Protein AF-A0A951USX9-F1 (afdb_monomer)

Radius of gyration: 19.13 Å; Cα contacts (8 Å, |Δi|>4): 481; chains: 1; bounding box: 57×52×55 Å

InterPro domains:
  IPR005490 L,D-transpeptidase catalytic domain [PF03734] (91-203)
  IPR005490 L,D-transpeptidase catalytic domain [cd16913] (90-198)
  IPR038063 L,D-transpeptidase catalytic domain-like [G3DSA:2.40.440.10] (84-207)
  IPR038063 L,D-transpeptidase catalytic domain-like [SSF141523] (103-202)

Structure (mmCIF, N/CA/C/O backbone):
data_AF-A0A951USX9-F1
#
_entry.id   AF-A0A951USX9-F1
#
loop_
_atom_site.group_PDB
_atom_site.id
_atom_site.type_symbol
_atom_site.label_atom_id
_atom_site.label_alt_id
_atom_site.label_comp_id
_atom_site.label_asym_id
_atom_site.label_entity_id
_atom_site.label_seq_id
_atom_site.pdbx_PDB_ins_code
_atom_site.Cartn_x
_atom_site.Cartn_y
_atom_site.Cartn_z
_atom_site.occupancy
_atom_site.B_iso_or_equiv
_atom_site.auth_seq_id
_atom_site.auth_comp_id
_atom_site.auth_asym_id
_atom_site.auth_atom_id
_atom_site.pdbx_PDB_model_num
ATOM 1 N N . MET A 1 1 ? -36.993 36.311 -36.081 1.00 34.97 1 MET A N 1
ATOM 2 C CA . MET A 1 1 ? -35.602 36.307 -35.586 1.00 34.97 1 MET A CA 1
ATOM 3 C C . MET A 1 1 ? -35.551 35.409 -34.364 1.00 34.97 1 MET A C 1
ATOM 5 O O . MET A 1 1 ? -36.142 35.768 -33.360 1.00 34.97 1 MET A O 1
ATOM 9 N N . PHE A 1 2 ? -34.917 34.244 -34.465 1.00 29.17 2 PHE A N 1
ATOM 10 C CA . PHE A 1 2 ? -34.561 33.420 -33.309 1.00 29.17 2 PHE A CA 1
ATOM 11 C C . PHE A 1 2 ? -33.088 33.056 -33.462 1.00 29.17 2 PHE A C 1
ATOM 13 O O . PHE A 1 2 ? -32.698 32.391 -34.419 1.00 29.17 2 PHE A O 1
ATOM 20 N N . THR A 1 3 ? -32.270 33.582 -32.560 1.00 33.69 3 THR A N 1
ATOM 21 C CA . THR A 1 3 ? -30.853 33.270 -32.401 1.00 33.69 3 THR A CA 1
ATOM 22 C C . THR A 1 3 ? -30.730 31.895 -31.750 1.00 33.69 3 THR A C 1
ATOM 24 O O . THR A 1 3 ? -31.116 31.708 -30.599 1.00 33.69 3 THR A O 1
ATOM 27 N N . ALA A 1 4 ? -30.201 30.920 -32.489 1.00 32.56 4 ALA A N 1
ATOM 28 C CA . ALA A 1 4 ? -29.779 29.645 -31.926 1.00 32.56 4 ALA A CA 1
ATOM 29 C C . ALA A 1 4 ? -28.408 29.833 -31.262 1.00 32.56 4 ALA A C 1
ATOM 31 O O . ALA A 1 4 ? -27.400 30.043 -31.936 1.00 32.56 4 ALA A O 1
ATOM 32 N N . LEU A 1 5 ? -28.386 29.789 -29.930 1.00 33.84 5 LEU A N 1
ATOM 33 C CA . LEU A 1 5 ? -27.166 29.670 -29.139 1.00 33.84 5 LEU A CA 1
ATOM 34 C C . LEU A 1 5 ? -26.595 28.264 -29.350 1.00 33.84 5 LEU A C 1
ATOM 36 O O . LEU A 1 5 ? -27.125 27.284 -28.830 1.00 33.84 5 LEU A O 1
ATOM 40 N N . THR A 1 6 ? -25.513 28.161 -30.117 1.00 33.62 6 THR A N 1
ATOM 41 C CA . THR A 1 6 ? -24.687 26.953 -30.166 1.00 33.62 6 THR A CA 1
ATOM 42 C C . THR A 1 6 ? -24.018 26.765 -28.812 1.00 33.62 6 THR A C 1
ATOM 44 O O . THR A 1 6 ? -23.117 27.516 -28.438 1.00 33.62 6 THR A O 1
ATOM 47 N N . SER A 1 7 ? -24.479 25.765 -28.067 1.00 33.59 7 SER A N 1
ATOM 48 C CA . SER A 1 7 ? -23.847 25.302 -26.838 1.00 33.59 7 SER A CA 1
ATOM 49 C C . SER A 1 7 ? -22.490 24.702 -27.198 1.00 33.59 7 SER A C 1
ATOM 51 O O . SER A 1 7 ? -22.406 23.677 -27.874 1.00 33.59 7 SER A O 1
ATOM 53 N N . ILE A 1 8 ? -21.416 25.358 -26.771 1.00 34.06 8 ILE A N 1
ATOM 54 C CA . ILE A 1 8 ? -20.074 24.785 -26.800 1.00 34.06 8 ILE A CA 1
ATOM 55 C C . ILE A 1 8 ? -20.082 23.636 -25.789 1.00 34.06 8 ILE A C 1
ATOM 57 O O . ILE A 1 8 ? -20.117 23.866 -24.581 1.00 34.06 8 ILE A O 1
ATOM 61 N N . ASN A 1 9 ? -20.078 22.397 -26.282 1.00 28.20 9 ASN A N 1
ATOM 62 C CA . ASN A 1 9 ? -19.758 21.231 -25.468 1.00 28.20 9 ASN A CA 1
ATOM 63 C C . ASN A 1 9 ? -18.285 21.340 -25.070 1.00 28.20 9 ASN A C 1
ATOM 65 O O . ASN A 1 9 ? -17.391 20.917 -25.802 1.00 28.20 9 ASN A O 1
ATOM 69 N N . ILE A 1 10 ? -18.036 21.935 -23.906 1.00 32.22 10 ILE A N 1
ATOM 70 C CA . ILE A 1 10 ? -16.774 21.773 -23.199 1.00 32.22 10 ILE A CA 1
ATOM 71 C C . ILE A 1 10 ? -16.724 20.296 -22.810 1.00 32.22 10 ILE A C 1
ATOM 73 O O . ILE A 1 10 ? -17.353 19.874 -21.841 1.00 32.22 10 ILE A O 1
ATOM 77 N N . ILE A 1 11 ? -16.014 19.489 -23.600 1.00 35.00 11 ILE A N 1
ATOM 78 C CA . ILE A 1 11 ? -15.598 18.152 -23.180 1.00 35.00 11 ILE A CA 1
ATOM 79 C C . ILE A 1 11 ? -14.584 18.381 -22.059 1.00 35.00 11 ILE A C 1
ATOM 81 O O . ILE A 1 11 ? -13.382 18.491 -22.284 1.00 35.00 11 ILE A O 1
ATOM 85 N N . SER A 1 12 ? -15.104 18.527 -20.842 1.00 31.45 12 SER A N 1
ATOM 86 C CA . SER A 1 12 ? -14.337 18.415 -19.613 1.00 31.45 12 SER A CA 1
ATOM 87 C C . SER A 1 12 ? -13.810 16.984 -19.564 1.00 31.45 12 SER A C 1
ATOM 89 O O . SER A 1 12 ? -14.544 16.041 -19.263 1.00 31.45 12 SER A O 1
ATOM 91 N N . GLN A 1 13 ? -12.551 16.792 -19.963 1.00 29.64 13 GLN A N 1
ATOM 92 C CA . GLN A 1 13 ? -11.827 15.573 -19.631 1.00 29.64 13 GLN A CA 1
ATOM 93 C C . GLN A 1 13 ? -11.689 15.548 -18.111 1.00 29.64 13 GLN A C 1
ATOM 95 O O . GLN A 1 13 ? -10.885 16.280 -17.540 1.00 29.64 13 GLN A O 1
ATOM 100 N N . SER A 1 14 ? -12.516 14.723 -17.470 1.00 31.78 14 SER A N 1
ATOM 101 C CA . SER A 1 14 ? -12.458 14.445 -16.040 1.00 31.78 14 SER A CA 1
ATOM 102 C C . SER A 1 14 ? -11.022 14.094 -15.643 1.00 31.78 14 SER A C 1
ATOM 104 O O . SER A 1 14 ? -10.490 13.088 -16.127 1.00 31.78 14 SER A O 1
ATOM 106 N N . GLN A 1 15 ? -10.417 14.892 -14.760 1.00 38.47 15 GLN A N 1
ATOM 107 C CA . GLN A 1 15 ? -9.352 14.424 -13.871 1.00 38.47 15 GLN A CA 1
ATOM 108 C C . GLN A 1 15 ? -9.790 13.058 -13.323 1.00 38.47 15 GLN A C 1
ATOM 110 O O . GLN A 1 15 ? -10.873 12.947 -12.760 1.00 38.47 15 GLN A O 1
ATOM 115 N N . LYS A 1 16 ? -9.031 11.995 -13.606 1.00 34.97 16 LYS A N 1
ATOM 116 C CA . LYS A 1 16 ? -9.412 10.612 -13.267 1.00 34.97 16 LYS A CA 1
ATOM 117 C C . LYS A 1 16 ? -8.297 9.888 -12.518 1.00 34.97 16 LYS A C 1
ATOM 119 O O . LYS A 1 16 ? -7.810 8.850 -12.951 1.00 34.97 16 LYS A O 1
ATOM 124 N N . SER A 1 17 ? -7.910 10.493 -11.404 1.00 39.19 17 SER A N 1
ATOM 125 C CA . SER A 1 17 ? -7.399 9.796 -10.228 1.00 39.19 17 SER A CA 1
ATOM 126 C C . SER A 1 17 ? -7.656 10.706 -9.034 1.00 39.19 17 SER A C 1
ATOM 128 O O . SER A 1 17 ? -6.901 11.651 -8.812 1.00 39.19 17 SER A O 1
ATOM 130 N N . ASP A 1 18 ? -8.713 10.404 -8.283 1.00 47.91 18 ASP A N 1
ATOM 131 C CA . ASP A 1 18 ? -8.992 11.003 -6.972 1.00 47.91 18 ASP A CA 1
ATOM 132 C C . ASP A 1 18 ? -8.376 10.150 -5.845 1.00 47.91 18 ASP A C 1
ATOM 134 O O . ASP A 1 18 ? -8.820 10.214 -4.700 1.00 47.91 18 ASP A O 1
ATOM 138 N N . ALA A 1 19 ? -7.363 9.322 -6.151 1.00 53.31 19 ALA A N 1
ATOM 139 C CA . ALA A 1 19 ? -6.616 8.582 -5.139 1.00 53.31 19 ALA A CA 1
ATOM 140 C C . ALA A 1 19 ? -6.026 9.577 -4.131 1.00 53.31 19 ALA A C 1
ATOM 142 O O . ALA A 1 19 ? -5.076 10.306 -4.435 1.00 53.31 19 ALA A O 1
ATOM 143 N N . ALA A 1 20 ? -6.619 9.648 -2.943 1.00 60.75 20 ALA A N 1
ATOM 144 C CA . ALA A 1 20 ? -6.184 10.590 -1.936 1.00 60.75 20 ALA A CA 1
ATOM 145 C C . ALA A 1 20 ? -4.895 10.045 -1.328 1.00 60.75 20 ALA A C 1
ATOM 147 O O . ALA A 1 20 ? -4.903 9.042 -0.610 1.00 60.75 20 ALA A O 1
ATOM 148 N N . GLN A 1 21 ? -3.775 10.716 -1.591 1.00 74.50 21 GLN A N 1
ATOM 149 C CA . GLN A 1 21 ? -2.679 10.662 -0.640 1.00 74.50 21 GLN A CA 1
ATOM 150 C C . GLN A 1 21 ? -3.228 11.208 0.682 1.00 74.50 21 GLN A C 1
ATOM 152 O O . GLN A 1 21 ? -3.527 12.394 0.801 1.00 74.50 21 GLN A O 1
ATOM 157 N N . ILE A 1 22 ? -3.433 10.314 1.644 1.00 76.44 22 ILE A N 1
ATOM 158 C CA . ILE A 1 22 ? -4.016 10.632 2.949 1.00 76.44 22 ILE A CA 1
ATOM 159 C C . ILE A 1 22 ? -2.963 11.320 3.814 1.00 76.44 22 ILE A C 1
ATOM 161 O O . ILE A 1 22 ? -3.274 12.208 4.604 1.00 76.44 22 ILE A O 1
ATOM 165 N N . TYR A 1 23 ? -1.708 10.881 3.682 1.00 78.62 23 TYR A N 1
ATOM 166 C CA . TYR A 1 23 ? -0.608 11.381 4.488 1.00 78.62 23 TYR A CA 1
ATOM 167 C C . TYR A 1 23 ? 0.742 11.190 3.797 1.00 78.62 23 TYR A C 1
ATOM 169 O O . TYR A 1 23 ? 1.035 10.116 3.267 1.00 78.62 23 TYR A O 1
ATOM 177 N N . SER A 1 24 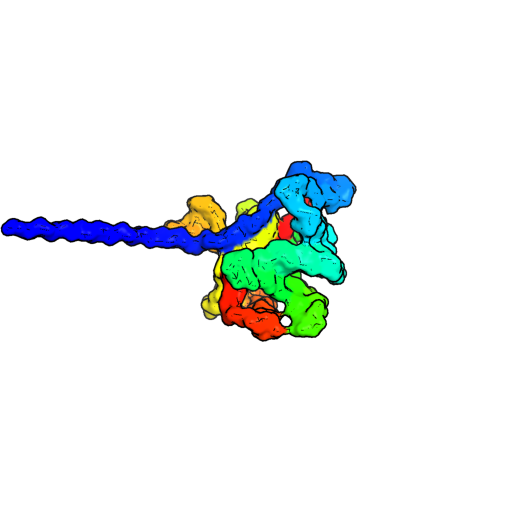? 1.586 12.214 3.878 1.00 83.25 24 SER A N 1
ATOM 178 C CA . SER A 1 24 ? 2.996 12.163 3.484 1.00 83.25 24 SER A CA 1
ATOM 179 C C . SER A 1 24 ? 3.850 12.164 4.741 1.00 83.25 24 SER A C 1
ATOM 181 O O . SER A 1 24 ? 3.658 13.023 5.600 1.00 83.25 24 SER A O 1
ATOM 183 N N . TYR A 1 25 ? 4.810 11.244 4.846 1.00 81.12 25 TYR A N 1
ATOM 184 C CA . TYR A 1 25 ? 5.761 11.289 5.957 1.00 81.12 25 TYR A CA 1
ATOM 185 C C . TYR A 1 25 ? 6.564 12.592 5.909 1.00 81.12 25 TYR A C 1
ATOM 187 O O . TYR A 1 25 ? 7.224 12.882 4.911 1.00 81.12 25 TYR A O 1
ATOM 195 N N . ASN A 1 26 ? 6.539 13.350 7.006 1.00 84.50 26 ASN A N 1
ATOM 196 C CA . ASN A 1 26 ? 7.458 14.457 7.212 1.00 84.50 26 ASN A CA 1
ATOM 197 C C . ASN A 1 26 ? 8.699 13.930 7.934 1.00 84.50 26 ASN A C 1
ATOM 199 O O . ASN A 1 26 ? 8.701 13.778 9.153 1.00 84.50 26 ASN A O 1
ATOM 203 N N . PHE A 1 27 ? 9.759 13.640 7.186 1.00 83.12 27 PHE A N 1
ATOM 204 C CA . PHE A 1 27 ? 10.973 13.061 7.758 1.00 83.12 27 PHE A CA 1
ATOM 205 C C . PHE A 1 27 ? 11.715 13.988 8.736 1.00 83.12 27 PHE A C 1
ATOM 207 O O . PHE A 1 27 ? 12.531 13.483 9.502 1.00 83.12 27 PHE A O 1
ATOM 214 N N . ASP A 1 28 ? 11.375 15.279 8.821 1.00 86.00 28 ASP A N 1
ATOM 215 C CA . ASP A 1 28 ? 11.874 16.159 9.892 1.00 86.00 28 ASP A CA 1
ATOM 216 C C . ASP A 1 28 ? 11.359 15.726 11.278 1.00 86.00 28 ASP A C 1
ATOM 218 O O . ASP A 1 28 ? 11.997 15.974 12.300 1.00 86.00 28 ASP A O 1
ATOM 222 N N . ASN A 1 29 ? 10.224 15.019 11.311 1.00 85.69 29 ASN A N 1
ATOM 223 C CA . ASN A 1 29 ? 9.622 14.442 12.513 1.00 85.69 29 ASN A CA 1
ATOM 224 C C . ASN A 1 29 ? 10.127 13.016 12.816 1.00 85.69 29 ASN A C 1
ATOM 226 O O . ASN A 1 29 ? 9.626 12.367 13.741 1.00 85.69 29 ASN A O 1
ATOM 230 N N . LEU A 1 30 ? 11.094 12.500 12.044 1.00 86.81 30 LEU A N 1
ATOM 231 C CA . LEU A 1 30 ? 11.727 11.204 12.281 1.00 86.81 30 LEU A CA 1
ATOM 232 C C . LEU A 1 30 ? 13.043 11.384 13.042 1.00 86.81 30 LEU A C 1
ATOM 234 O O . LEU A 1 30 ? 14.030 11.895 12.515 1.00 86.81 30 LEU A O 1
ATOM 238 N N . ASN A 1 31 ? 13.111 10.848 14.258 1.00 84.31 31 ASN A N 1
ATOM 239 C CA . ASN A 1 31 ? 14.393 10.636 14.913 1.00 84.31 31 ASN A CA 1
ATOM 240 C C . ASN A 1 31 ? 15.040 9.364 14.352 1.00 84.31 31 ASN A C 1
ATOM 242 O O . ASN A 1 31 ? 14.697 8.251 14.753 1.00 84.31 31 ASN A O 1
ATOM 246 N N . ALA A 1 32 ? 15.994 9.535 13.435 1.00 78.81 32 ALA A N 1
ATOM 247 C CA . ALA A 1 32 ? 16.686 8.422 12.785 1.00 78.81 32 ALA A CA 1
ATOM 248 C C . ALA A 1 32 ? 17.478 7.530 13.762 1.00 78.81 32 ALA A C 1
ATOM 250 O O . ALA A 1 32 ? 17.626 6.342 13.501 1.00 78.81 32 ALA A O 1
ATOM 251 N N . ASN A 1 33 ? 17.950 8.069 14.896 1.00 79.75 33 ASN A N 1
ATOM 252 C CA . ASN A 1 33 ? 18.748 7.310 15.867 1.00 79.75 33 ASN A CA 1
ATOM 253 C C . ASN A 1 33 ? 17.893 6.385 16.736 1.00 79.75 33 ASN A C 1
ATOM 255 O O . ASN A 1 33 ? 18.335 5.301 17.106 1.00 79.75 33 ASN A O 1
ATOM 259 N N . SER A 1 34 ? 16.687 6.824 17.102 1.00 79.75 34 SER A N 1
ATOM 260 C CA . SER A 1 34 ? 15.755 6.021 17.900 1.00 79.75 34 SER A CA 1
ATOM 261 C C . SER A 1 34 ? 14.692 5.313 17.061 1.00 79.75 34 SER A C 1
ATOM 263 O O . SER A 1 34 ? 13.912 4.547 17.619 1.00 79.75 34 SER A O 1
ATOM 265 N N . HIS A 1 35 ? 14.654 5.557 15.746 1.00 79.31 35 HIS A N 1
ATOM 266 C CA . HIS A 1 35 ? 13.602 5.099 14.831 1.00 79.31 35 HIS A CA 1
ATOM 267 C C . HIS A 1 35 ? 12.188 5.464 15.310 1.00 79.31 35 HIS A C 1
ATOM 269 O O . HIS A 1 35 ? 11.234 4.707 15.124 1.00 79.31 35 HIS A O 1
ATOM 275 N N . ILE A 1 36 ? 12.056 6.636 15.940 1.00 85.69 36 ILE A N 1
ATOM 276 C CA . ILE A 1 36 ? 10.780 7.153 16.439 1.00 85.69 36 ILE A CA 1
ATOM 277 C C . ILE A 1 36 ? 10.302 8.263 15.514 1.00 85.69 36 ILE A C 1
ATOM 279 O O . ILE A 1 36 ? 10.972 9.285 15.360 1.00 85.69 36 ILE A O 1
ATOM 283 N N . TYR A 1 37 ? 9.122 8.064 14.939 1.00 86.75 37 TYR A N 1
ATOM 284 C CA . TYR A 1 37 ? 8.367 9.087 14.231 1.00 86.75 37 TYR A CA 1
ATOM 285 C C . TYR A 1 37 ? 7.335 9.729 15.153 1.00 86.75 37 TYR A C 1
ATOM 287 O O . TYR A 1 37 ? 6.571 9.015 15.807 1.00 86.75 37 TYR A O 1
ATOM 295 N N . ASN A 1 38 ? 7.291 11.060 15.188 1.00 88.94 38 ASN A N 1
ATOM 296 C CA . ASN A 1 38 ? 6.266 11.788 15.929 1.00 88.94 38 ASN A CA 1
ATOM 297 C C . ASN A 1 38 ? 5.970 13.157 15.303 1.00 88.94 38 ASN A C 1
ATOM 299 O O . ASN A 1 38 ? 6.737 14.103 15.474 1.00 88.94 38 ASN A O 1
ATOM 303 N N . ASP A 1 39 ? 4.832 13.271 14.629 1.00 86.62 39 ASP A N 1
ATOM 304 C CA . ASP A 1 39 ? 4.302 14.509 14.071 1.00 86.62 39 ASP A CA 1
ATOM 305 C C . ASP A 1 39 ? 3.287 15.147 15.044 1.00 86.62 39 ASP A C 1
ATOM 307 O O . ASP A 1 39 ? 2.226 14.569 15.293 1.00 86.62 39 ASP A O 1
ATOM 311 N N . PRO A 1 40 ? 3.562 16.338 15.606 1.00 88.62 40 PRO A N 1
ATOM 312 C CA . PRO A 1 40 ? 2.667 16.981 16.570 1.00 88.62 40 PRO A CA 1
ATOM 313 C C . PRO A 1 40 ? 1.360 17.507 15.953 1.00 88.62 40 PRO A C 1
ATOM 315 O O . PRO A 1 40 ? 0.471 17.927 16.690 1.00 88.62 40 PRO A O 1
ATOM 318 N N . THR A 1 41 ? 1.233 17.526 14.623 1.00 86.69 41 THR A N 1
ATOM 319 C CA . THR A 1 41 ? 0.044 18.037 13.920 1.00 86.69 41 THR A CA 1
ATOM 320 C C . THR A 1 41 ? -1.069 16.999 13.767 1.00 86.69 41 THR A C 1
ATOM 322 O O . THR A 1 41 ? -2.187 17.345 13.383 1.00 86.69 41 THR A O 1
ATOM 325 N N . ILE A 1 42 ? -0.790 15.735 14.097 1.00 84.12 42 ILE A N 1
ATOM 326 C CA . ILE A 1 42 ? -1.735 14.619 14.010 1.00 84.12 42 ILE A CA 1
ATOM 327 C C . ILE A 1 42 ? -1.976 13.991 15.385 1.00 84.12 42 ILE A C 1
ATOM 329 O O . ILE A 1 42 ? -1.261 14.239 16.355 1.00 84.12 42 ILE A O 1
ATOM 333 N N . THR A 1 43 ? -3.011 13.159 15.478 1.00 87.38 43 THR A N 1
ATOM 334 C CA . THR A 1 43 ? -3.374 12.484 16.729 1.00 87.38 43 THR A CA 1
ATOM 335 C C . THR A 1 43 ? -2.317 11.466 17.167 1.00 87.38 43 THR A C 1
ATOM 337 O O . THR A 1 43 ? -1.501 10.980 16.376 1.00 87.38 43 THR A O 1
ATOM 340 N N . SER A 1 44 ? -2.361 11.090 18.446 1.00 88.06 44 SER A N 1
ATOM 341 C CA . SER A 1 44 ? -1.535 10.022 19.019 1.00 88.06 44 SER A CA 1
ATOM 342 C C . SER A 1 44 ? -1.705 8.686 18.298 1.00 88.06 44 SER A C 1
ATOM 344 O O . SER A 1 44 ? -0.725 7.991 18.046 1.00 88.06 44 SER A O 1
ATOM 346 N N . GLU A 1 45 ? -2.933 8.329 17.927 1.00 87.56 45 GLU A N 1
ATOM 347 C CA . GLU A 1 45 ? -3.264 7.096 17.214 1.00 87.56 45 GLU A CA 1
ATOM 348 C C . GLU A 1 45 ? -2.655 7.088 15.809 1.00 87.56 45 GLU A C 1
ATOM 350 O O . GLU A 1 45 ? -2.087 6.077 15.388 1.00 87.56 45 GLU A O 1
ATOM 355 N N . ASN A 1 46 ? -2.694 8.229 15.113 1.00 86.88 46 ASN A N 1
ATOM 356 C CA . ASN A 1 46 ? -2.074 8.363 13.798 1.00 86.88 46 ASN A CA 1
ATOM 357 C C . ASN A 1 46 ? -0.553 8.219 13.906 1.00 86.88 46 ASN A C 1
ATOM 359 O O . ASN A 1 46 ? 0.038 7.448 13.150 1.00 86.88 46 ASN A O 1
ATOM 363 N N . ASN A 1 47 ? 0.069 8.885 14.886 1.00 88.81 47 ASN A N 1
ATOM 364 C CA . ASN A 1 47 ? 1.496 8.728 15.172 1.00 88.81 47 ASN A CA 1
ATOM 365 C C . ASN A 1 47 ? 1.865 7.280 15.489 1.00 88.81 47 ASN A C 1
ATOM 367 O O . ASN A 1 47 ? 2.833 6.758 14.943 1.00 88.81 47 ASN A O 1
ATOM 371 N N . LYS A 1 48 ? 1.067 6.599 16.315 1.00 90.94 48 LYS A N 1
ATOM 372 C CA . LYS A 1 48 ? 1.271 5.189 16.650 1.00 90.94 48 LYS A CA 1
ATOM 373 C C . LYS A 1 48 ? 1.245 4.303 15.410 1.00 90.94 48 LYS A C 1
ATOM 375 O O . LYS A 1 48 ? 2.150 3.488 15.240 1.00 90.94 48 LYS A O 1
ATOM 380 N N . CYS A 1 49 ? 0.257 4.483 14.532 1.00 91.25 49 CYS A N 1
ATOM 381 C CA . CYS A 1 49 ? 0.209 3.741 13.279 1.00 91.25 49 CYS A CA 1
ATOM 382 C C . CYS A 1 49 ? 1.428 4.032 12.394 1.00 91.25 49 CYS A C 1
ATOM 384 O O . CYS A 1 49 ? 2.123 3.103 11.988 1.00 91.25 49 CYS A O 1
ATOM 386 N N . LEU A 1 50 ? 1.715 5.306 12.113 1.00 90.44 50 LEU A N 1
ATOM 387 C CA . LEU A 1 50 ? 2.796 5.709 11.209 1.00 90.44 50 LEU A CA 1
ATOM 388 C C . LEU A 1 50 ? 4.167 5.253 11.715 1.00 90.44 50 LEU A C 1
ATOM 390 O O . LEU A 1 50 ? 4.973 4.743 10.934 1.00 90.44 50 LEU A O 1
ATOM 394 N N . ASN A 1 51 ? 4.414 5.390 13.018 1.00 90.00 51 ASN A N 1
ATOM 395 C CA . ASN A 1 51 ? 5.625 4.907 13.664 1.00 90.00 51 ASN A CA 1
ATOM 396 C C . ASN A 1 51 ? 5.721 3.376 13.600 1.00 90.00 51 ASN A C 1
ATOM 398 O O . ASN A 1 51 ? 6.783 2.827 13.309 1.00 90.00 51 ASN A O 1
ATOM 402 N N . GLY A 1 52 ? 4.612 2.669 13.832 1.00 91.50 52 GLY A N 1
ATOM 403 C CA . GLY A 1 52 ? 4.585 1.215 13.734 1.00 91.50 52 GLY A CA 1
ATOM 404 C C . GLY A 1 52 ? 4.794 0.701 12.315 1.00 91.50 52 GLY A C 1
ATOM 405 O O . GLY A 1 52 ? 5.509 -0.280 12.143 1.00 91.50 52 GLY A O 1
ATOM 406 N N . LEU A 1 53 ? 4.242 1.371 11.300 1.00 91.31 53 LEU A N 1
ATOM 407 C CA . LEU A 1 53 ? 4.466 1.042 9.892 1.00 91.31 53 LEU A CA 1
ATOM 408 C C . LEU A 1 53 ? 5.952 1.139 9.528 1.00 91.31 53 LEU A C 1
ATOM 410 O O . LEU A 1 53 ? 6.488 0.167 8.995 1.00 91.31 53 LEU A O 1
ATOM 414 N N . LEU A 1 54 ? 6.630 2.237 9.895 1.00 88.69 54 LEU A N 1
ATOM 415 C CA . LEU A 1 54 ? 8.078 2.406 9.685 1.00 88.69 54 LEU A CA 1
ATOM 416 C C . LEU A 1 54 ? 8.905 1.318 10.388 1.00 88.69 54 LEU A C 1
ATOM 418 O O . LEU A 1 54 ? 9.859 0.796 9.821 1.00 88.69 54 LEU A O 1
ATOM 422 N N . ASN A 1 55 ? 8.513 0.933 11.605 1.00 89.06 55 ASN A N 1
ATOM 423 C CA . ASN A 1 55 ? 9.177 -0.119 12.387 1.00 89.06 55 ASN A CA 1
ATOM 424 C C . ASN A 1 55 ? 8.721 -1.551 12.028 1.00 89.06 55 ASN A C 1
ATOM 426 O O . ASN A 1 55 ? 9.158 -2.542 12.633 1.00 89.06 55 ASN A O 1
ATOM 430 N N . GLN A 1 56 ? 7.859 -1.673 11.018 1.00 91.06 56 GLN A N 1
ATOM 431 C CA . GLN A 1 56 ? 7.273 -2.917 10.530 1.00 91.06 56 GLN A CA 1
ATOM 432 C C . GLN A 1 56 ? 6.466 -3.703 11.583 1.00 91.06 56 GLN A C 1
ATOM 434 O O . GLN A 1 56 ? 6.409 -4.933 11.530 1.00 91.06 56 GLN A O 1
ATOM 439 N N . LEU A 1 57 ? 5.877 -3.029 12.577 1.00 93.38 57 LEU A N 1
ATOM 440 C CA . LEU A 1 57 ? 5.139 -3.683 13.663 1.00 93.38 57 LEU A CA 1
ATOM 441 C C . LEU A 1 57 ? 3.870 -4.396 13.151 1.00 93.38 57 LEU A C 1
ATOM 443 O O . LEU A 1 57 ? 3.756 -5.603 13.392 1.00 93.38 57 LEU A O 1
ATOM 447 N N . PRO A 1 58 ? 2.960 -3.750 12.381 1.00 92.19 58 PRO A N 1
ATOM 448 C CA . PRO A 1 58 ? 1.801 -4.444 11.809 1.00 92.19 58 PRO A CA 1
ATOM 449 C C . PRO A 1 58 ? 2.177 -5.645 10.929 1.00 92.19 58 PRO A C 1
ATOM 451 O O . PRO A 1 58 ? 1.508 -6.677 10.942 1.00 92.19 58 PRO A O 1
ATOM 454 N N . GLN A 1 59 ? 3.284 -5.538 10.194 1.00 91.75 59 GLN A N 1
ATOM 455 C CA . GLN A 1 59 ? 3.812 -6.570 9.303 1.00 91.75 59 GLN A CA 1
ATOM 456 C C . GLN A 1 59 ? 4.380 -7.772 10.076 1.00 91.75 59 GLN A C 1
ATOM 458 O O . GLN A 1 59 ? 4.531 -8.842 9.492 1.00 91.75 59 GLN A O 1
ATOM 463 N N . LYS A 1 60 ? 4.700 -7.606 11.368 1.00 90.94 60 LYS A N 1
ATOM 464 C CA . LYS A 1 60 ? 5.265 -8.632 12.263 1.00 90.94 60 LYS A CA 1
ATO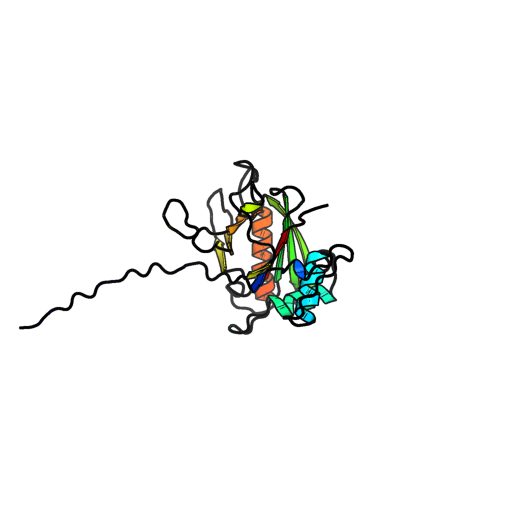M 465 C C . LYS A 1 60 ? 4.251 -9.227 13.244 1.00 90.94 60 LYS A C 1
ATOM 467 O O . LYS A 1 60 ? 4.652 -10.006 14.105 1.00 90.94 60 LYS A O 1
ATOM 472 N N . GLY A 1 61 ? 2.967 -8.882 13.149 1.00 89.00 61 GLY A N 1
ATOM 473 C CA . GLY A 1 61 ? 1.959 -9.429 14.065 1.00 89.00 61 GLY A CA 1
ATOM 474 C C . GLY A 1 61 ? 1.509 -8.496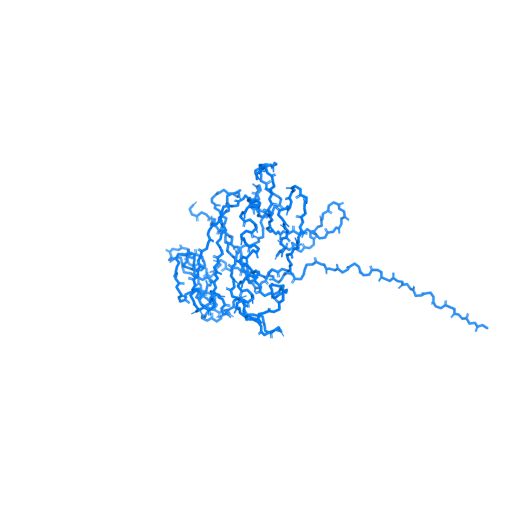 15.181 1.00 89.00 61 GLY A C 1
ATOM 475 O O . GLY A 1 61 ? 0.672 -8.916 15.978 1.00 89.00 61 GLY A O 1
ATOM 476 N N . ASP A 1 62 ? 2.025 -7.265 15.274 1.00 92.88 62 ASP A N 1
ATOM 477 C CA . ASP A 1 62 ? 1.657 -6.384 16.382 1.00 92.88 62 ASP A CA 1
ATOM 478 C C . ASP A 1 62 ? 0.187 -5.967 16.289 1.00 92.88 62 ASP A C 1
ATOM 480 O O . ASP A 1 62 ? -0.228 -5.198 15.413 1.00 92.88 62 ASP A O 1
ATOM 484 N N . ARG A 1 63 ? -0.615 -6.519 17.199 1.00 90.69 63 ARG A N 1
ATOM 485 C CA . ARG A 1 63 ? -2.067 -6.363 17.193 1.00 90.69 63 ARG A CA 1
ATOM 486 C C . ARG A 1 63 ? -2.473 -4.915 17.440 1.00 90.69 63 ARG A C 1
ATOM 488 O O . ARG A 1 63 ? -3.324 -4.393 16.729 1.00 90.69 63 ARG A O 1
ATOM 495 N N . GLU A 1 64 ? -1.868 -4.288 18.441 1.00 90.88 64 GLU A N 1
ATOM 496 C CA . GLU A 1 64 ? -2.261 -2.967 18.921 1.00 90.88 64 GLU A CA 1
ATOM 497 C C . GLU A 1 64 ? -2.019 -1.888 17.856 1.00 90.88 64 GLU A C 1
ATOM 499 O O . GLU A 1 64 ? -2.878 -1.043 17.602 1.00 90.88 64 GLU A O 1
ATOM 504 N N . THR A 1 65 ? -0.874 -1.950 17.175 1.00 91.44 65 THR A N 1
ATOM 505 C CA . THR A 1 65 ? -0.559 -1.036 16.075 1.00 91.44 65 THR A CA 1
ATOM 506 C C . THR A 1 65 ? -1.369 -1.362 14.824 1.00 91.44 65 THR A C 1
ATOM 508 O O . THR A 1 65 ? -1.802 -0.449 14.124 1.00 91.44 65 THR A O 1
ATOM 511 N N . THR A 1 66 ? -1.640 -2.643 14.550 1.00 91.25 66 THR A N 1
ATOM 512 C CA . THR A 1 66 ? -2.512 -3.024 13.428 1.00 91.25 66 THR A CA 1
ATOM 513 C C . THR A 1 66 ? -3.919 -2.451 13.588 1.00 91.25 66 THR A C 1
ATOM 515 O O . THR A 1 66 ? -4.458 -1.873 12.644 1.00 91.25 66 THR A O 1
ATOM 518 N N . GLU A 1 67 ? -4.513 -2.583 14.777 1.00 88.38 67 GLU A N 1
ATOM 519 C CA . GLU A 1 67 ? -5.835 -2.023 15.071 1.00 88.38 67 GLU A CA 1
ATOM 520 C C . GLU A 1 67 ? -5.823 -0.493 14.949 1.00 88.38 67 GLU A C 1
ATOM 522 O O . GLU A 1 67 ? -6.728 0.070 14.333 1.00 88.38 67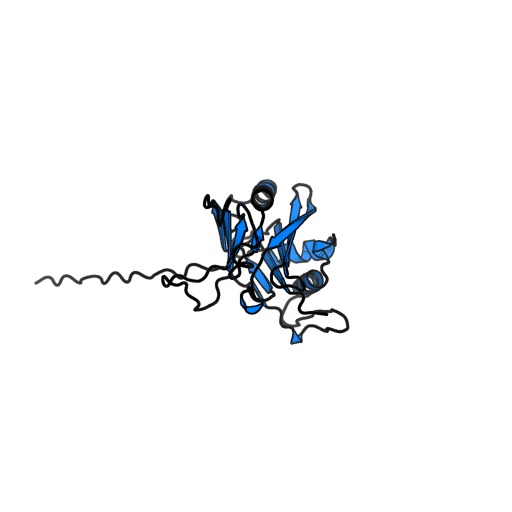 GLU A O 1
ATOM 527 N N . ALA A 1 68 ? -4.773 0.177 15.440 1.00 88.19 68 ALA A N 1
ATOM 528 C CA . ALA A 1 68 ? -4.605 1.619 15.255 1.00 88.19 68 ALA A CA 1
ATOM 529 C C . ALA A 1 68 ? -4.572 2.006 13.765 1.00 88.19 68 ALA A C 1
ATOM 531 O O . ALA A 1 68 ? -5.296 2.906 13.350 1.00 88.19 68 ALA A O 1
ATOM 532 N N . CYS A 1 69 ? -3.802 1.296 12.937 1.00 90.25 69 CYS A N 1
ATOM 533 C CA . CYS A 1 69 ? -3.703 1.597 11.510 1.00 90.25 69 CYS A CA 1
ATOM 534 C C . CYS A 1 69 ? -5.010 1.410 10.740 1.00 90.25 69 CYS A C 1
ATOM 536 O O . CYS A 1 69 ? -5.379 2.282 9.951 1.00 90.25 69 CYS A O 1
ATOM 538 N N . LEU A 1 70 ? -5.720 0.304 10.975 1.00 87.06 70 LEU A N 1
ATOM 539 C CA . LEU A 1 70 ? -7.004 0.047 10.320 1.00 87.06 70 LEU A CA 1
ATOM 540 C C . LEU A 1 70 ? -8.064 1.074 10.740 1.00 87.06 70 LEU A C 1
ATOM 542 O O . LEU A 1 70 ? -8.826 1.541 9.897 1.00 87.06 70 LEU A O 1
ATOM 546 N N . ASN A 1 71 ? -8.083 1.473 12.014 1.00 82.81 71 ASN A N 1
ATOM 547 C CA . ASN A 1 71 ? -9.029 2.471 12.513 1.00 82.81 71 ASN A CA 1
ATOM 548 C C . ASN A 1 71 ? -8.709 3.889 12.021 1.00 82.81 71 ASN A C 1
ATOM 550 O O . ASN A 1 71 ? -9.632 4.651 11.748 1.00 82.81 71 ASN A O 1
ATOM 554 N N . THR A 1 72 ? -7.427 4.243 11.902 1.00 81.88 72 THR A N 1
ATOM 555 C CA . THR A 1 72 ? -7.004 5.573 11.448 1.00 81.88 72 THR A CA 1
ATOM 556 C C . THR A 1 72 ? -7.125 5.718 9.935 1.00 81.88 72 THR A C 1
ATOM 558 O O . THR A 1 72 ? -7.862 6.573 9.456 1.00 81.88 72 THR A O 1
ATOM 561 N N . PHE A 1 73 ? -6.381 4.913 9.171 1.00 84.25 73 PHE A N 1
ATOM 562 C CA . PHE A 1 73 ? -6.240 5.114 7.724 1.00 84.25 73 PHE A CA 1
ATOM 563 C C . PHE A 1 73 ? -7.231 4.284 6.916 1.00 84.25 73 PHE A C 1
ATOM 565 O O . PHE A 1 73 ? -7.465 4.583 5.751 1.00 84.25 73 PHE A O 1
ATOM 572 N N . GLY A 1 74 ? -7.826 3.258 7.527 1.00 82.69 74 GLY A N 1
ATOM 573 C CA . GLY A 1 74 ? -8.896 2.487 6.906 1.00 82.69 74 GLY A CA 1
ATOM 574 C C . GLY A 1 74 ? -10.278 3.116 7.053 1.00 82.69 74 GLY A C 1
ATOM 575 O O . GLY A 1 74 ? -11.209 2.637 6.415 1.00 82.69 74 GLY A O 1
ATOM 576 N N . TYR A 1 75 ? -10.457 4.156 7.873 1.00 83.75 75 TYR A N 1
ATOM 577 C CA . TYR A 1 75 ? -11.764 4.785 8.045 1.00 83.75 75 TYR A CA 1
ATOM 578 C C . TYR A 1 75 ? -12.015 5.884 7.008 1.00 83.75 75 TYR A C 1
ATOM 580 O O . TYR A 1 75 ? -11.327 6.901 6.982 1.00 83.75 75 TYR A O 1
ATOM 588 N N . ASN A 1 76 ? -13.055 5.706 6.194 1.00 82.44 76 ASN A N 1
ATOM 589 C CA . ASN A 1 76 ? -13.579 6.746 5.320 1.00 82.44 76 ASN A CA 1
ATOM 590 C C . ASN A 1 76 ? -14.788 7.430 5.994 1.00 82.44 76 ASN A C 1
ATOM 592 O O . ASN A 1 76 ? -15.830 6.786 6.164 1.00 82.44 76 ASN A O 1
ATOM 596 N N . PRO A 1 77 ? -14.693 8.724 6.358 1.00 76.25 77 PRO A N 1
ATOM 597 C CA . PRO A 1 77 ? -15.758 9.432 7.069 1.00 76.25 77 PRO A CA 1
ATOM 598 C C . PRO A 1 77 ? -16.991 9.726 6.206 1.00 76.25 77 PRO A C 1
ATOM 600 O O . PRO A 1 77 ? -18.096 9.809 6.743 1.00 76.25 77 PRO A O 1
ATOM 603 N N . GLU A 1 78 ? -16.829 9.866 4.890 1.00 79.25 78 GLU A N 1
ATOM 604 C CA . GLU A 1 78 ? -17.934 10.148 3.966 1.00 79.25 78 GLU A CA 1
ATOM 605 C C . GLU A 1 78 ? -18.811 8.909 3.778 1.00 79.25 78 GLU A C 1
ATOM 607 O O . GLU A 1 78 ? -20.037 8.975 3.874 1.00 79.25 78 GLU A O 1
ATOM 612 N N . GLN A 1 79 ? -18.167 7.760 3.570 1.00 80.88 79 GLN A N 1
ATOM 613 C CA . GLN A 1 79 ? -18.837 6.477 3.375 1.00 80.88 79 GLN A CA 1
ATOM 614 C C . GLN A 1 79 ? -19.196 5.787 4.698 1.00 80.88 79 GLN A C 1
ATOM 616 O O . GLN A 1 79 ? -20.012 4.866 4.707 1.00 80.88 79 GLN A O 1
ATOM 621 N N . LYS A 1 80 ? -18.604 6.228 5.818 1.00 86.31 80 LYS A N 1
ATOM 622 C CA . LYS A 1 80 ? -18.714 5.611 7.152 1.00 86.31 80 LYS A CA 1
ATOM 623 C C . LYS A 1 80 ? -18.316 4.131 7.148 1.00 86.31 80 LYS A C 1
ATOM 625 O O . LYS A 1 80 ? -18.943 3.305 7.809 1.00 86.31 80 LYS A O 1
ATOM 630 N N . ILE A 1 81 ? -17.271 3.805 6.391 1.00 87.50 81 ILE A N 1
ATOM 631 C CA . ILE A 1 81 ? -16.718 2.453 6.265 1.00 87.50 81 ILE A CA 1
ATOM 632 C C . ILE A 1 81 ? -15.334 2.435 6.906 1.00 87.50 81 ILE A C 1
ATOM 634 O O . ILE A 1 81 ? -14.513 3.300 6.618 1.00 87.50 81 ILE A O 1
ATOM 638 N N . THR A 1 82 ? -15.065 1.428 7.735 1.00 89.44 82 THR A N 1
ATOM 639 C CA . THR A 1 82 ? -13.701 1.077 8.149 1.00 89.44 82 THR A CA 1
ATOM 640 C C . THR A 1 82 ? -13.241 -0.113 7.321 1.00 89.44 82 THR A C 1
ATOM 642 O O . THR A 1 82 ? -13.840 -1.188 7.391 1.00 89.44 82 THR A O 1
ATOM 645 N N . SER A 1 83 ? -12.180 0.074 6.543 1.00 92.75 83 SER A N 1
ATOM 646 C CA . SER A 1 83 ? -11.542 -0.982 5.772 1.00 92.75 83 SER A CA 1
ATOM 647 C C . SER A 1 83 ? -11.093 -2.113 6.699 1.00 92.75 83 SER A C 1
ATOM 649 O O . SER A 1 83 ? -10.349 -1.873 7.654 1.00 92.75 83 SER A O 1
ATOM 651 N N . PRO A 1 84 ? -11.477 -3.367 6.413 1.00 94.50 84 PRO A N 1
ATOM 652 C CA . PRO A 1 84 ? -10.986 -4.514 7.152 1.00 94.50 84 PRO A CA 1
ATOM 653 C C . PRO A 1 84 ? -9.642 -5.020 6.605 1.00 94.50 84 PRO A C 1
ATOM 655 O O . PRO A 1 84 ? -9.143 -6.030 7.094 1.00 94.50 84 PRO A O 1
ATOM 658 N N . VAL A 1 85 ? -9.064 -4.353 5.597 1.00 96.31 85 VAL A N 1
ATOM 659 C CA . VAL A 1 85 ? -7.792 -4.707 4.947 1.00 96.31 85 VAL A CA 1
ATOM 660 C C . VAL A 1 85 ? -6.861 -3.494 4.922 1.00 96.31 85 VAL A C 1
ATOM 662 O O . VAL A 1 85 ? -7.310 -2.364 4.791 1.00 96.31 85 VAL A O 1
ATOM 665 N N . MET A 1 86 ? -5.557 -3.717 4.981 1.00 95.88 86 MET A N 1
ATOM 666 C CA . MET A 1 86 ? -4.522 -2.751 4.627 1.00 95.88 86 MET A CA 1
ATOM 667 C C . MET A 1 86 ? -3.491 -3.444 3.742 1.00 95.88 86 MET A C 1
ATOM 669 O O . MET A 1 86 ? -3.161 -4.611 3.970 1.00 95.88 86 MET A O 1
ATOM 673 N N . ILE A 1 87 ? -2.978 -2.732 2.743 1.00 97.50 87 ILE A N 1
ATOM 674 C CA . ILE A 1 87 ? -1.851 -3.194 1.931 1.00 97.50 87 ILE A CA 1
ATOM 675 C C . ILE A 1 87 ? -0.634 -2.355 2.295 1.00 97.50 87 ILE A C 1
ATOM 677 O O . ILE A 1 87 ? -0.711 -1.133 2.352 1.00 97.50 87 ILE A O 1
ATOM 681 N N . VAL A 1 88 ? 0.498 -3.005 2.522 1.00 97.19 88 VAL A N 1
ATOM 682 C CA . VAL A 1 88 ? 1.782 -2.345 2.746 1.00 97.19 88 VAL A CA 1
ATOM 683 C C . VAL A 1 88 ? 2.739 -2.764 1.641 1.00 97.19 88 VAL A C 1
ATOM 685 O O . VAL A 1 88 ? 3.005 -3.954 1.483 1.00 97.19 88 VAL A O 1
ATOM 688 N N . PHE A 1 89 ? 3.267 -1.798 0.896 1.00 96.69 89 PHE A N 1
ATOM 689 C CA . PHE A 1 89 ? 4.356 -1.982 -0.056 1.00 96.69 89 PHE A CA 1
ATOM 690 C C . PHE A 1 89 ? 5.659 -1.490 0.568 1.00 96.69 89 PHE A C 1
ATOM 692 O O . PHE A 1 89 ? 5.826 -0.299 0.814 1.00 96.69 89 PHE A O 1
ATOM 699 N N . GLU A 1 90 ? 6.585 -2.410 0.810 1.00 94.94 90 GLU A N 1
ATOM 700 C CA . GLU A 1 90 ? 7.904 -2.142 1.378 1.00 94.94 90 GLU A CA 1
ATOM 701 C C . GLU A 1 90 ? 8.949 -2.238 0.262 1.00 94.94 90 GLU A C 1
ATOM 703 O O . GLU A 1 90 ? 9.242 -3.328 -0.238 1.00 94.94 90 GLU A O 1
ATOM 708 N N . ILE A 1 91 ? 9.488 -1.095 -0.157 1.00 93.69 91 ILE A N 1
ATOM 709 C CA . ILE A 1 91 ? 10.547 -0.998 -1.161 1.00 93.69 91 ILE A CA 1
ATOM 710 C C . ILE A 1 91 ? 11.885 -1.263 -0.460 1.00 93.69 91 ILE A C 1
ATOM 712 O O . ILE A 1 91 ? 12.272 -0.547 0.467 1.00 93.69 91 ILE A O 1
ATOM 716 N N . ASP A 1 92 ? 12.575 -2.316 -0.896 1.00 89.69 92 ASP A N 1
ATOM 717 C CA . ASP A 1 92 ? 13.854 -2.765 -0.337 1.00 89.69 92 ASP A CA 1
ATOM 718 C C . ASP A 1 92 ? 15.022 -1.867 -0.811 1.00 89.69 92 ASP A C 1
ATOM 720 O O . ASP A 1 92 ? 14.829 -0.892 -1.537 1.00 89.69 92 ASP A O 1
ATOM 724 N N . LYS A 1 93 ? 16.263 -2.227 -0.456 1.00 85.06 93 LYS A N 1
ATOM 725 C CA . LYS A 1 93 ? 17.526 -1.570 -0.857 1.00 85.06 93 LYS A CA 1
ATOM 726 C C . LYS A 1 93 ? 17.781 -1.507 -2.359 1.00 85.06 93 LYS A C 1
ATOM 728 O O . LYS A 1 93 ? 18.672 -0.795 -2.812 1.00 85.06 93 LYS A O 1
ATOM 733 N N . THR A 1 94 ? 17.046 -2.291 -3.136 1.00 88.81 94 THR A N 1
ATOM 734 C CA . THR A 1 94 ? 17.013 -2.139 -4.587 1.00 88.81 94 THR A CA 1
ATOM 735 C C . THR A 1 94 ? 15.611 -1.730 -4.978 1.00 88.81 94 THR A C 1
ATOM 737 O O . THR A 1 94 ? 14.671 -2.440 -4.620 1.00 88.81 94 THR A O 1
ATOM 740 N N . SER A 1 95 ? 15.491 -0.674 -5.784 1.00 88.56 95 SER A N 1
ATOM 741 C CA . SER A 1 95 ? 14.216 -0.158 -6.294 1.00 88.56 95 SER A CA 1
ATOM 742 C C . SER A 1 95 ? 13.310 -1.264 -6.828 1.00 88.56 95 SER A C 1
ATOM 744 O O . SER A 1 95 ? 12.111 -1.208 -6.648 1.00 88.56 95 SER A O 1
ATOM 746 N N . GLN A 1 96 ? 13.848 -2.320 -7.427 1.00 93.94 96 GLN A N 1
ATOM 747 C CA . GLN A 1 96 ? 13.050 -3.367 -8.061 1.00 93.94 96 GLN A CA 1
ATOM 748 C C . GLN A 1 96 ? 12.469 -4.393 -7.083 1.00 93.94 96 GLN A C 1
ATOM 750 O O . GLN A 1 96 ? 11.544 -5.103 -7.462 1.00 93.94 96 GLN A O 1
ATOM 755 N N . LYS A 1 97 ? 12.994 -4.509 -5.860 1.00 94.44 97 LYS A N 1
ATOM 756 C CA . LYS A 1 97 ? 12.516 -5.482 -4.871 1.00 94.44 97 LYS A CA 1
ATOM 757 C C . LYS A 1 97 ? 11.475 -4.828 -3.980 1.00 94.44 97 LYS A C 1
ATOM 759 O O . LYS A 1 97 ? 11.791 -3.901 -3.239 1.00 94.44 97 LYS A O 1
ATOM 764 N N . VAL A 1 98 ? 10.251 -5.342 -4.039 1.00 96.12 98 VAL A N 1
ATOM 765 C CA . VAL A 1 98 ? 9.165 -4.904 -3.167 1.00 96.12 98 VAL A CA 1
ATOM 766 C C . VAL A 1 98 ? 8.588 -6.101 -2.438 1.00 96.12 98 VAL A C 1
ATOM 768 O O . VAL A 1 98 ? 8.270 -7.122 -3.049 1.00 96.12 98 VAL A O 1
ATOM 771 N N . LYS A 1 99 ? 8.420 -5.958 -1.129 1.00 96.56 99 LYS A N 1
ATOM 772 C CA . LYS A 1 99 ? 7.607 -6.866 -0.332 1.00 96.56 99 LYS A CA 1
ATOM 773 C C . LYS A 1 99 ? 6.220 -6.256 -0.177 1.00 96.56 99 LYS A C 1
ATOM 775 O O . LYS A 1 99 ? 6.082 -5.113 0.246 1.00 96.56 99 LYS A O 1
ATOM 780 N N . THR A 1 100 ? 5.200 -7.028 -0.509 1.00 97.69 100 THR A N 1
ATOM 781 C CA . THR A 1 100 ? 3.807 -6.661 -0.270 1.00 97.69 100 THR A CA 1
ATOM 782 C C . THR A 1 100 ? 3.321 -7.419 0.950 1.00 97.69 100 THR A C 1
ATOM 784 O O . THR A 1 100 ? 3.452 -8.640 1.009 1.00 97.69 100 THR A O 1
ATOM 787 N N . THR A 1 101 ? 2.728 -6.722 1.908 1.00 97.81 101 THR A N 1
ATOM 788 C CA . THR A 1 101 ? 2.067 -7.334 3.060 1.00 97.81 101 THR A CA 1
ATOM 789 C C . THR A 1 101 ? 0.597 -6.936 3.051 1.00 97.81 101 THR A C 1
ATOM 791 O O . THR A 1 101 ? 0.276 -5.753 3.121 1.00 97.81 101 THR A O 1
ATOM 794 N N . LEU A 1 102 ? -0.299 -7.917 2.965 1.00 97.62 102 LEU A N 1
ATOM 795 C CA . LEU A 1 102 ? -1.723 -7.727 3.226 1.00 97.62 102 LEU A CA 1
ATOM 796 C C . LEU A 1 102 ? -1.987 -8.018 4.695 1.00 97.62 102 LEU A C 1
ATOM 798 O O . LEU A 1 102 ? -1.630 -9.087 5.183 1.00 97.62 102 LEU A O 1
ATOM 802 N N . ILE A 1 103 ? -2.644 -7.088 5.375 1.00 96.38 103 ILE A N 1
ATOM 803 C CA . ILE A 1 103 ? -3.054 -7.219 6.772 1.00 96.38 103 ILE A CA 1
ATOM 804 C C . ILE A 1 103 ? -4.567 -7.098 6.803 1.00 96.38 103 ILE A C 1
ATOM 806 O O . ILE A 1 103 ? -5.101 -6.116 6.295 1.00 96.38 103 ILE A O 1
ATOM 810 N N . TYR A 1 104 ? -5.271 -8.087 7.347 1.00 94.69 104 TYR A N 1
ATOM 811 C CA . TYR A 1 104 ? -6.729 -8.104 7.260 1.00 94.69 104 TYR A CA 1
ATOM 812 C C . TYR A 1 104 ? -7.414 -8.755 8.457 1.00 94.69 104 TYR A C 1
ATOM 814 O O . TYR A 1 104 ? -6.901 -9.691 9.074 1.00 94.69 104 TYR A O 1
ATOM 822 N N . LYS A 1 105 ? -8.606 -8.251 8.778 1.00 91.38 105 LYS A N 1
ATOM 823 C CA . LYS A 1 105 ? -9.438 -8.709 9.888 1.00 91.38 105 LYS A CA 1
ATOM 824 C C . LYS A 1 105 ? -10.498 -9.680 9.382 1.00 91.38 105 LYS A C 1
ATOM 826 O O . LYS A 1 105 ? -11.414 -9.297 8.667 1.00 91.38 105 LYS A O 1
ATOM 831 N N . SER A 1 106 ? -10.386 -10.936 9.787 1.00 87.69 106 SER A N 1
ATOM 832 C CA . SER A 1 106 ? -11.397 -11.960 9.498 1.00 87.69 106 SER A CA 1
ATOM 833 C C . SER A 1 106 ? -12.681 -11.756 10.314 1.00 87.69 106 SER A C 1
ATOM 835 O O . SER A 1 106 ? -12.702 -11.006 11.294 1.00 87.69 106 SER A O 1
ATOM 837 N N . LYS A 1 107 ? -13.760 -12.460 9.944 1.00 88.88 107 LYS A N 1
ATOM 838 C CA . LYS A 1 107 ? -15.090 -12.338 10.568 1.00 88.88 107 LYS A CA 1
ATOM 839 C C . LYS A 1 107 ? -15.115 -12.477 12.098 1.00 88.88 107 LYS A C 1
ATOM 841 O O . LYS A 1 107 ? -15.928 -11.836 12.756 1.00 88.88 107 LYS A O 1
ATOM 846 N N . ASN A 1 108 ? -14.245 -13.303 12.682 1.00 88.25 108 ASN A N 1
ATOM 847 C CA . ASN A 1 108 ? -14.157 -13.498 14.140 1.00 88.25 108 ASN A CA 1
ATOM 848 C C . ASN A 1 108 ? -13.328 -12.406 14.854 1.00 88.25 108 ASN A C 1
ATOM 850 O O . ASN A 1 108 ? -13.125 -12.472 16.064 1.00 88.25 108 ASN A O 1
ATOM 854 N N . GLY A 1 109 ? -12.826 -11.418 14.111 1.00 85.00 109 GLY A N 1
ATOM 855 C CA . GLY A 1 109 ? -11.988 -10.340 14.616 1.00 85.00 109 GLY A CA 1
ATOM 856 C C . GLY A 1 109 ? -10.495 -10.658 14.695 1.00 85.00 109 GLY A C 1
ATOM 857 O O . GLY A 1 109 ? -9.738 -9.797 15.142 1.00 85.00 109 GLY A O 1
ATOM 858 N N . GLN A 1 110 ? -10.053 -11.842 14.259 1.00 89.25 110 GLN A N 1
ATOM 859 C CA . GLN A 1 110 ? -8.635 -12.183 14.164 1.00 89.25 110 GLN A CA 1
ATOM 860 C C . GLN A 1 110 ? -7.967 -11.396 13.034 1.00 89.25 110 GLN A C 1
ATOM 862 O O . GLN A 1 110 ? -8.485 -11.341 11.913 1.00 89.25 110 GLN A O 1
ATOM 867 N N . ILE A 1 111 ? -6.801 -10.830 13.345 1.00 90.81 111 ILE A N 1
ATOM 868 C CA . ILE A 1 111 ? -5.899 -10.183 12.391 1.00 90.81 111 ILE A CA 1
ATOM 869 C C . ILE A 1 111 ? -5.008 -11.248 11.754 1.00 90.81 111 ILE A C 1
ATOM 871 O O . ILE A 1 111 ? -4.393 -12.050 12.456 1.00 90.81 111 ILE A O 1
ATOM 875 N N . ASN A 1 112 ? -4.942 -11.233 10.427 1.00 93.50 112 ASN A N 1
ATOM 876 C CA . ASN A 1 112 ? -4.115 -12.110 9.610 1.00 93.50 112 ASN A CA 1
ATOM 877 C C . ASN A 1 112 ? -3.119 -11.274 8.799 1.00 93.50 112 ASN A C 1
ATOM 879 O O . ASN A 1 112 ? -3.414 -10.128 8.450 1.00 93.50 112 ASN A O 1
ATOM 883 N N . GLN A 1 113 ? -1.972 -11.870 8.464 1.00 94.69 113 GLN A N 1
ATOM 884 C CA . GLN A 1 113 ? -1.009 -11.311 7.518 1.00 94.69 113 GLN A CA 1
ATOM 885 C C . GLN A 1 113 ? -0.699 -12.304 6.400 1.00 94.69 113 GLN A C 1
ATOM 887 O O . GLN A 1 113 ? -0.486 -13.488 6.654 1.00 94.69 113 GLN A O 1
ATOM 892 N N . GLU A 1 114 ? -0.601 -11.803 5.172 1.00 97.31 114 GLU A N 1
ATOM 893 C CA . GLU A 1 114 ? -0.037 -12.540 4.041 1.00 97.31 114 GLU A CA 1
ATOM 894 C C . GLU A 1 114 ? 1.028 -11.700 3.341 1.00 97.31 114 GLU A C 1
ATOM 896 O O . GLU A 1 114 ? 0.834 -10.510 3.089 1.00 97.31 114 GLU A O 1
ATOM 901 N N . HIS A 1 115 ? 2.160 -12.330 3.026 1.00 96.81 115 HIS A N 1
ATOM 902 C CA . HIS A 1 115 ? 3.292 -11.679 2.379 1.00 96.81 115 HIS A CA 1
ATOM 903 C C . HIS A 1 115 ? 3.457 -12.181 0.948 1.00 96.81 115 HIS A C 1
ATOM 905 O O . HIS A 1 115 ? 3.409 -13.383 0.689 1.00 96.81 115 HIS A O 1
ATOM 911 N N . PHE A 1 116 ? 3.733 -11.254 0.040 1.00 97.44 116 PHE A N 1
ATOM 912 C CA . PHE A 1 116 ? 3.984 -11.518 -1.368 1.00 97.44 116 PHE A CA 1
ATOM 913 C C . PHE A 1 116 ? 5.250 -10.791 -1.808 1.00 97.44 116 PHE A C 1
ATOM 915 O O . PHE A 1 116 ? 5.615 -9.750 -1.258 1.00 97.44 116 PHE A O 1
ATOM 922 N N . ASN A 1 117 ? 5.901 -11.328 -2.834 1.00 96.38 117 ASN A N 1
ATOM 923 C CA . ASN A 1 117 ? 7.001 -10.643 -3.496 1.00 96.38 117 ASN A CA 1
ATOM 924 C C . ASN A 1 117 ? 6.472 -9.940 -4.743 1.00 96.38 117 ASN A C 1
ATOM 926 O O . ASN A 1 117 ? 5.696 -10.509 -5.513 1.00 96.38 117 ASN A O 1
ATOM 930 N N . ALA A 1 118 ? 6.935 -8.718 -4.960 1.00 96.81 118 ALA A N 1
ATOM 931 C CA . ALA A 1 118 ? 6.631 -7.938 -6.139 1.00 96.81 118 ALA A CA 1
ATOM 932 C C . ALA A 1 118 ? 7.904 -7.351 -6.748 1.00 96.81 118 ALA A C 1
ATOM 934 O O . ALA A 1 118 ? 8.917 -7.133 -6.080 1.00 96.81 118 ALA A O 1
ATOM 935 N N . VAL A 1 119 ? 7.825 -7.081 -8.047 1.00 96.94 119 VAL A N 1
ATOM 936 C CA . VAL A 1 119 ? 8.813 -6.280 -8.760 1.00 96.94 119 VAL A CA 1
ATOM 937 C C . VAL A 1 119 ? 8.260 -4.885 -8.940 1.00 96.94 119 VAL A C 1
ATOM 939 O O . VAL A 1 119 ? 7.241 -4.713 -9.610 1.00 96.94 119 VAL A O 1
ATOM 942 N N . GLY A 1 120 ? 8.934 -3.890 -8.387 1.00 94.75 120 GLY A N 1
ATOM 943 C CA . GLY A 1 120 ? 8.530 -2.509 -8.588 1.00 94.75 120 GLY A CA 1
ATOM 944 C C . GLY A 1 120 ? 9.389 -1.773 -9.609 1.00 94.75 120 GLY A C 1
ATOM 945 O O . GLY A 1 120 ? 9.772 -2.335 -10.643 1.00 94.75 120 GLY A O 1
ATOM 946 N N . ALA A 1 121 ? 9.617 -0.488 -9.365 1.00 92.94 121 ALA A N 1
ATOM 947 C CA . ALA A 1 121 ? 10.170 0.426 -10.349 1.00 92.94 121 ALA A CA 1
ATOM 948 C C . ALA A 1 121 ? 11.644 0.155 -10.668 1.00 92.94 121 ALA A C 1
ATOM 950 O O . ALA A 1 121 ? 12.411 -0.337 -9.841 1.00 92.94 121 ALA A O 1
ATOM 951 N N . ARG A 1 122 ? 12.058 0.509 -11.888 1.00 91.62 122 ARG A N 1
ATOM 952 C CA . ARG A 1 122 ? 13.474 0.480 -12.274 1.00 91.62 122 ARG A CA 1
ATOM 953 C C . ARG A 1 122 ? 14.307 1.459 -11.439 1.00 91.62 122 ARG A C 1
ATOM 955 O O . ARG A 1 122 ? 15.413 1.111 -11.036 1.00 91.62 122 ARG A O 1
ATOM 962 N N . TYR A 1 123 ? 13.775 2.645 -11.163 1.00 90.44 123 TYR A N 1
ATOM 963 C CA . TYR A 1 123 ? 14.450 3.704 -10.410 1.00 90.44 123 TYR A CA 1
ATOM 964 C C . TYR A 1 123 ? 13.594 4.142 -9.219 1.00 90.44 123 TYR A C 1
ATOM 966 O O . TYR A 1 123 ? 12.371 4.001 -9.263 1.00 90.44 123 TYR A O 1
ATOM 974 N N . TYR A 1 124 ? 14.223 4.633 -8.150 1.00 89.25 124 TYR A N 1
ATOM 975 C CA . TYR A 1 124 ? 13.515 5.023 -6.924 1.00 89.25 124 TYR A CA 1
ATOM 976 C C . TYR A 1 124 ? 12.592 6.223 -7.139 1.00 89.25 124 TYR A C 1
ATOM 978 O O . TYR A 1 124 ? 11.506 6.278 -6.575 1.00 89.25 124 TYR A O 1
ATOM 986 N N . GLU A 1 125 ? 12.999 7.139 -8.008 1.00 88.50 125 GLU A N 1
ATOM 987 C CA . GLU A 1 125 ? 12.309 8.377 -8.363 1.00 88.50 125 GLU A CA 1
ATOM 988 C C . GLU A 1 125 ? 10.985 8.123 -9.092 1.00 88.50 125 GLU A C 1
ATOM 990 O O . GLU A 1 125 ? 10.189 9.036 -9.272 1.00 88.50 125 GLU A O 1
ATOM 995 N N . TRP A 1 126 ? 10.755 6.890 -9.546 1.00 89.12 126 TRP A N 1
ATOM 996 C CA . TRP A 1 126 ? 9.530 6.492 -10.237 1.00 89.12 126 TRP A CA 1
ATOM 997 C C . TRP A 1 126 ? 8.474 5.916 -9.292 1.00 89.12 126 TRP A C 1
ATOM 999 O O . TRP A 1 126 ? 7.388 5.552 -9.746 1.00 89.12 126 TRP A O 1
ATOM 1009 N N . TYR A 1 127 ? 8.783 5.781 -8.002 1.00 89.62 127 TYR A N 1
ATOM 1010 C CA . TYR A 1 127 ? 7.796 5.362 -7.019 1.00 89.62 127 TYR A CA 1
ATOM 1011 C C . TYR A 1 127 ? 6.874 6.503 -6.590 1.00 89.62 127 TYR A C 1
ATOM 1013 O O . TYR A 1 127 ? 7.280 7.666 -6.598 1.00 89.62 127 TYR A O 1
ATOM 1021 N N . PRO A 1 128 ? 5.654 6.170 -6.127 1.00 88.06 128 PRO A N 1
ATOM 1022 C CA . PRO A 1 128 ? 4.907 7.067 -5.263 1.00 88.06 128 PRO A CA 1
ATOM 1023 C C . PRO A 1 128 ? 5.775 7.481 -4.064 1.00 88.06 128 PRO A C 1
ATOM 1025 O O . PRO A 1 128 ? 6.515 6.641 -3.539 1.00 88.06 128 PRO A O 1
ATOM 1028 N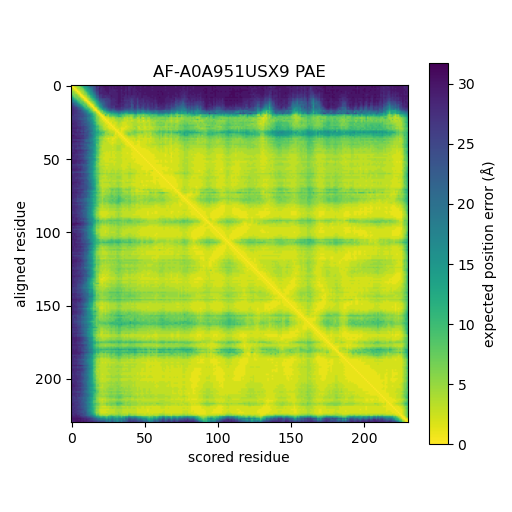 N . PRO A 1 129 ? 5.676 8.733 -3.589 1.00 87.62 129 PRO A N 1
ATOM 1029 C CA . PRO A 1 129 ? 6.304 9.140 -2.337 1.00 87.62 129 PRO A CA 1
ATOM 1030 C C . PRO A 1 129 ? 5.954 8.193 -1.174 1.00 87.62 129 PRO A C 1
ATOM 1032 O O . PRO A 1 129 ? 4.863 7.623 -1.123 1.00 87.62 129 PRO A O 1
ATOM 1035 N N . THR A 1 130 ? 6.850 8.032 -0.201 1.00 89.00 130 THR A N 1
ATOM 1036 C CA . THR A 1 130 ? 6.532 7.284 1.028 1.00 89.00 130 THR A CA 1
ATOM 1037 C C . THR A 1 130 ? 5.349 7.945 1.743 1.00 89.00 130 THR A C 1
ATOM 1039 O O . THR A 1 130 ? 5.364 9.152 1.996 1.00 89.00 130 THR A O 1
ATOM 1042 N N . GLY A 1 131 ? 4.327 7.168 2.097 1.00 89.56 131 GLY A N 1
ATOM 1043 C CA . GLY A 1 131 ? 3.108 7.716 2.685 1.00 89.56 131 GLY A CA 1
ATOM 1044 C C . GLY A 1 131 ? 1.947 6.735 2.755 1.00 89.56 131 GLY A C 1
ATOM 1045 O O . GLY A 1 131 ? 2.092 5.545 2.468 1.00 89.56 131 GLY A O 1
ATOM 1046 N N . MET A 1 132 ? 0.792 7.275 3.134 1.00 90.12 132 MET A N 1
ATOM 1047 C CA . MET A 1 132 ? -0.492 6.583 3.167 1.00 90.12 132 MET A CA 1
ATOM 1048 C C . MET A 1 132 ? -1.381 7.076 2.031 1.00 90.12 132 MET A C 1
ATOM 1050 O O . MET A 1 132 ? -1.515 8.280 1.810 1.00 90.12 132 MET A O 1
ATOM 1054 N N . TYR A 1 133 ? -2.030 6.136 1.360 1.00 91.31 133 TYR A N 1
ATOM 1055 C CA . TYR A 1 133 ? -2.904 6.348 0.213 1.00 91.31 133 TYR A CA 1
ATOM 1056 C C . TYR A 1 133 ? -4.205 5.574 0.403 1.00 91.31 133 TYR A C 1
ATOM 1058 O O . TYR A 1 133 ? -4.236 4.595 1.149 1.00 91.31 133 TYR A O 1
ATOM 1066 N N . THR A 1 134 ? -5.260 5.960 -0.307 1.00 90.62 134 THR A N 1
ATOM 1067 C CA . THR A 1 134 ? -6.407 5.079 -0.549 1.00 90.62 134 THR A CA 1
ATOM 1068 C C . THR A 1 134 ? -6.317 4.444 -1.932 1.00 90.62 134 THR A C 1
ATOM 1070 O O . THR A 1 134 ? -5.811 5.038 -2.885 1.00 90.62 134 THR A O 1
ATOM 1073 N N . LEU A 1 135 ? -6.821 3.217 -2.061 1.00 92.56 135 LEU A N 1
ATOM 1074 C CA . LEU A 1 135 ? -7.066 2.619 -3.368 1.00 92.56 135 LEU A CA 1
ATOM 1075 C C . LEU A 1 135 ? -8.151 3.421 -4.095 1.00 92.56 135 LEU A C 1
ATOM 1077 O O . LEU A 1 135 ? -9.248 3.585 -3.570 1.00 92.56 135 LEU A O 1
ATOM 1081 N N . ASP A 1 136 ? -7.872 3.862 -5.316 1.00 89.75 136 ASP A N 1
ATOM 1082 C CA . ASP A 1 136 ? -8.846 4.556 -6.164 1.00 89.75 136 ASP A CA 1
ATOM 1083 C C . ASP A 1 136 ? -9.800 3.541 -6.799 1.00 89.75 136 ASP A C 1
ATOM 1085 O O . ASP A 1 136 ? -11.005 3.545 -6.563 1.00 89.75 136 ASP A O 1
ATOM 1089 N N . TYR A 1 137 ? -9.240 2.571 -7.520 1.00 91.31 137 TYR A N 1
ATOM 1090 C CA . TYR A 1 137 ? -10.006 1.464 -8.079 1.00 91.31 137 TYR A CA 1
ATOM 1091 C C . TYR A 1 137 ? -9.154 0.214 -8.224 1.00 91.31 137 TYR A C 1
ATOM 1093 O O . TYR A 1 137 ? -7.932 0.276 -8.348 1.00 91.31 137 TYR A O 1
ATOM 1101 N N . ILE A 1 138 ? -9.821 -0.933 -8.332 1.00 93.81 138 ILE A N 1
ATOM 1102 C CA . ILE A 1 138 ? -9.241 -2.167 -8.860 1.00 93.81 138 ILE A CA 1
ATOM 1103 C C . ILE A 1 138 ? -10.196 -2.778 -9.876 1.00 93.81 138 ILE A C 1
ATOM 1105 O O . ILE A 1 138 ? -11.385 -2.950 -9.611 1.00 93.81 138 ILE A O 1
ATOM 1109 N N . LYS A 1 139 ? -9.685 -3.076 -11.073 1.00 93.19 139 LYS A N 1
ATOM 1110 C CA . LYS A 1 139 ? -10.500 -3.568 -12.190 1.00 93.19 139 LYS A CA 1
ATOM 1111 C C . LYS A 1 139 ? -9.890 -4.819 -12.808 1.00 93.19 139 LYS A C 1
ATOM 1113 O O . LYS A 1 139 ? -8.668 -4.875 -12.958 1.00 93.19 139 LYS A O 1
ATOM 1118 N N . PRO A 1 140 ? -10.716 -5.808 -13.198 1.00 94.88 140 PRO A N 1
ATOM 1119 C CA . PRO A 1 140 ? -10.242 -6.956 -13.955 1.00 94.88 140 PRO A CA 1
ATOM 1120 C C . PRO A 1 140 ? -9.551 -6.528 -15.252 1.00 94.88 140 PRO A C 1
ATOM 1122 O O . PRO A 1 140 ? -10.067 -5.695 -15.994 1.00 94.88 140 PRO A O 1
ATOM 1125 N N . ASP A 1 141 ? -8.423 -7.159 -15.553 1.00 95.31 141 ASP A N 1
ATOM 1126 C CA . ASP A 1 141 ? -7.668 -6.978 -16.788 1.00 95.31 141 ASP A CA 1
ATOM 1127 C C . ASP A 1 141 ? -7.164 -8.353 -17.247 1.00 95.31 141 ASP A C 1
ATOM 1129 O O . ASP A 1 141 ? -6.727 -9.177 -16.446 1.00 95.31 141 ASP A O 1
ATOM 1133 N N . LYS A 1 142 ? -7.282 -8.659 -18.540 1.00 93.94 142 LYS A N 1
ATOM 1134 C CA . LYS A 1 142 ? -6.886 -9.966 -19.098 1.00 93.94 142 LYS A CA 1
ATOM 1135 C C . LYS A 1 142 ? -5.598 -9.901 -19.915 1.00 93.94 142 LYS A C 1
ATOM 1137 O O . LYS A 1 142 ? -5.123 -10.939 -20.371 1.00 93.94 142 LYS A O 1
ATOM 1142 N N . SER A 1 143 ? -5.037 -8.712 -20.108 1.00 93.62 143 SER A N 1
ATOM 1143 C CA . SER A 1 143 ? -3.791 -8.519 -20.836 1.00 93.62 143 SER A CA 1
ATOM 1144 C C . SER A 1 143 ? -2.623 -9.176 -20.103 1.00 93.62 143 SER A C 1
ATOM 1146 O O . SER A 1 143 ? -2.578 -9.242 -18.874 1.00 93.62 143 SER A O 1
ATOM 1148 N N . GLN A 1 144 ? -1.628 -9.640 -20.857 1.00 91.56 144 GLN A N 1
ATOM 1149 C CA . GLN A 1 144 ? -0.442 -10.291 -20.292 1.00 91.56 144 GLN A CA 1
ATOM 1150 C C . GLN A 1 144 ? 0.289 -9.400 -19.271 1.00 91.56 144 GLN A C 1
ATOM 1152 O O . GLN A 1 144 ? 0.874 -9.893 -18.303 1.00 91.56 144 GLN A O 1
ATOM 1157 N N . SER A 1 145 ? 0.243 -8.083 -19.487 1.00 90.00 145 SER A N 1
ATOM 1158 C CA . SER A 1 145 ? 0.912 -7.102 -18.640 1.00 90.00 145 SER A CA 1
ATOM 1159 C C . SER A 1 145 ? 0.193 -6.836 -17.325 1.00 90.00 145 SER A C 1
ATOM 1161 O O . SER A 1 145 ? 0.890 -6.449 -16.396 1.00 90.00 145 SER A O 1
ATOM 1163 N N . PHE A 1 146 ? -1.127 -7.043 -17.242 1.00 94.00 146 PHE A N 1
ATOM 1164 C CA . PHE A 1 146 ? -1.943 -6.600 -16.103 1.00 94.00 146 PHE A CA 1
ATOM 1165 C C . PHE A 1 146 ? -2.880 -7.677 -15.527 1.00 94.00 146 PHE A C 1
ATOM 1167 O O . PHE A 1 146 ? -3.618 -7.407 -14.585 1.00 94.00 146 PHE A O 1
ATOM 1174 N N . LYS A 1 147 ? -2.872 -8.914 -16.039 1.00 95.44 147 LYS A N 1
ATOM 1175 C CA . LYS A 1 147 ? -3.755 -9.980 -15.538 1.00 95.44 147 LYS A CA 1
ATOM 1176 C C . LYS A 1 147 ? -3.410 -10.438 -14.120 1.00 95.44 147 LYS A C 1
ATOM 1178 O O . LYS A 1 147 ? -2.238 -10.652 -13.824 1.00 95.44 147 LYS A O 1
ATOM 1183 N N . PRO A 1 148 ? -4.404 -10.710 -1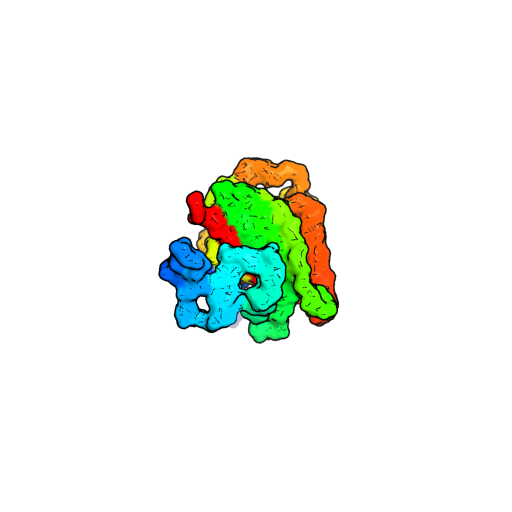3.256 1.00 96.75 148 PRO A N 1
ATOM 1184 C CA . PRO A 1 148 ? -5.848 -10.726 -13.521 1.00 96.75 148 PRO A CA 1
ATOM 1185 C C . PRO A 1 148 ? -6.545 -9.362 -13.380 1.00 96.75 148 PRO A C 1
ATOM 1187 O O . PRO A 1 148 ? -7.736 -9.267 -13.676 1.00 96.75 148 PRO A O 1
ATOM 1190 N N . ALA A 1 149 ? -5.853 -8.350 -12.859 1.00 96.88 149 ALA A N 1
ATOM 1191 C CA . ALA A 1 149 ? -6.414 -7.051 -12.533 1.00 96.88 149 ALA A CA 1
ATOM 1192 C C . ALA A 1 149 ? -5.322 -6.002 -12.334 1.00 96.88 149 ALA A C 1
ATOM 1194 O O . ALA A 1 149 ? -4.184 -6.323 -11.978 1.00 96.88 149 ALA A O 1
ATOM 1195 N N . TYR A 1 150 ? -5.738 -4.749 -12.472 1.00 96.12 150 TYR A N 1
ATOM 1196 C CA . TYR A 1 150 ? -4.949 -3.564 -12.178 1.00 96.12 150 TYR A CA 1
ATOM 1197 C C . TYR A 1 150 ? -5.643 -2.740 -11.090 1.00 96.12 150 TYR A C 1
ATOM 1199 O O . TYR A 1 150 ? -6.827 -2.415 -11.226 1.00 96.12 150 TYR A O 1
ATOM 1207 N N . GLY A 1 151 ? -4.917 -2.432 -10.014 1.00 95.12 151 GLY A N 1
ATOM 1208 C CA . GLY A 1 151 ? -5.353 -1.549 -8.934 1.00 95.12 151 GLY A CA 1
ATOM 1209 C C . GLY A 1 151 ? -4.564 -0.244 -8.933 1.00 95.12 151 GLY A C 1
ATOM 1210 O O . GLY A 1 151 ? -3.349 -0.298 -8.786 1.00 95.12 151 GLY A O 1
ATOM 1211 N N . ASN A 1 152 ? -5.232 0.901 -9.089 1.00 94.25 152 ASN A N 1
ATOM 1212 C CA . ASN A 1 152 ? -4.620 2.235 -9.050 1.00 94.25 152 ASN A CA 1
ATOM 1213 C C . ASN A 1 152 ? -4.709 2.833 -7.647 1.00 94.25 152 ASN A C 1
ATOM 1215 O O . ASN A 1 152 ? -5.753 2.722 -7.005 1.00 94.25 152 ASN A O 1
ATOM 1219 N N . PHE A 1 153 ? -3.655 3.511 -7.201 1.00 93.06 153 PHE A N 1
ATOM 1220 C CA . PHE A 1 153 ? -3.692 4.252 -5.934 1.00 93.06 153 PHE A CA 1
ATOM 1221 C C . PHE A 1 153 ? -2.873 5.544 -5.930 1.00 93.06 153 PHE A C 1
ATOM 1223 O O . PHE A 1 153 ? -2.875 6.265 -4.936 1.00 93.06 153 PHE A O 1
ATOM 1230 N N . TYR A 1 154 ? -2.151 5.844 -7.008 1.00 91.31 154 TYR A N 1
ATOM 1231 C CA . TYR A 1 154 ? -1.390 7.077 -7.098 1.00 91.31 154 TYR A CA 1
ATOM 1232 C C . TYR A 1 154 ? -1.288 7.551 -8.541 1.00 91.31 154 TYR A C 1
ATOM 1234 O O . TYR A 1 154 ? -0.936 6.786 -9.437 1.00 91.31 154 TYR A O 1
ATOM 1242 N N . SER A 1 155 ? -1.521 8.841 -8.742 1.00 88.38 155 SER A N 1
ATOM 1243 C CA . SER A 1 155 ? -1.245 9.525 -9.998 1.00 88.38 155 SER A CA 1
ATOM 1244 C C . SER A 1 155 ? -0.440 10.782 -9.697 1.00 88.38 155 SER A C 1
ATOM 1246 O O . SER A 1 155 ? -0.963 11.672 -9.021 1.00 88.38 155 SER A O 1
ATOM 1248 N N . PRO A 1 156 ? 0.816 10.875 -10.169 1.00 84.19 156 PRO A N 1
ATOM 1249 C CA . PRO A 1 156 ? 1.625 12.059 -9.943 1.00 84.19 156 PRO A CA 1
ATOM 1250 C C . PRO A 1 156 ? 0.932 13.311 -10.506 1.00 84.19 156 PRO A C 1
ATOM 1252 O O . PRO A 1 156 ? 0.454 13.290 -11.651 1.00 84.19 156 PRO A O 1
ATOM 1255 N N . PRO A 1 157 ? 0.869 14.414 -9.740 1.00 82.81 157 PRO A N 1
ATOM 1256 C CA . PRO A 1 157 ? 0.274 15.651 -10.219 1.00 82.81 157 PRO A CA 1
ATOM 1257 C C . PRO A 1 157 ? 0.947 16.129 -11.506 1.00 82.81 157 PRO A C 1
ATOM 1259 O O . PRO A 1 157 ? 2.169 16.197 -11.597 1.00 82.81 157 PRO A O 1
ATOM 1262 N N . PHE A 1 158 ? 0.133 16.505 -12.493 1.00 84.81 158 PHE A N 1
ATOM 1263 C CA . PHE A 1 158 ? 0.570 17.081 -13.773 1.00 84.81 158 PHE A CA 1
ATOM 1264 C C . PHE A 1 158 ? 1.384 16.157 -14.694 1.00 84.81 158 PHE A C 1
ATOM 1266 O O . PHE A 1 158 ? 1.722 16.574 -15.804 1.00 84.81 158 PHE A O 1
ATOM 1273 N N . GLU A 1 159 ? 1.631 14.903 -14.314 1.00 85.56 159 GLU A N 1
ATOM 1274 C CA . GLU A 1 159 ? 2.277 13.933 -15.195 1.00 85.56 159 GLU A CA 1
ATOM 1275 C C . GLU A 1 159 ? 1.273 13.270 -16.138 1.00 85.56 159 GLU A C 1
ATOM 1277 O O . GLU A 1 159 ? 0.199 12.807 -15.740 1.00 85.56 159 GLU A O 1
ATOM 1282 N N . LYS A 1 160 ? 1.645 13.208 -17.420 1.00 86.88 160 LYS A N 1
ATOM 1283 C CA . LYS A 1 160 ? 0.837 12.607 -18.479 1.00 86.88 160 LYS A CA 1
ATOM 1284 C C . LYS A 1 160 ? 1.630 11.565 -19.257 1.00 86.88 160 LYS A C 1
ATOM 1286 O O . LYS A 1 160 ? 2.824 11.724 -19.497 1.00 86.88 160 LYS A O 1
ATOM 1291 N N . ASP A 1 161 ? 0.945 10.510 -19.680 1.00 81.56 161 ASP A N 1
ATOM 1292 C CA . ASP A 1 161 ? 1.469 9.528 -20.615 1.00 81.56 161 ASP A CA 1
ATOM 1293 C C . ASP A 1 161 ? 1.639 10.133 -22.023 1.00 81.56 161 ASP A C 1
ATOM 1295 O O . ASP A 1 161 ? 1.234 11.260 -22.319 1.00 81.56 161 ASP A O 1
ATOM 1299 N N . LYS A 1 162 ? 2.212 9.345 -22.937 1.00 84.00 162 LYS A N 1
ATOM 1300 C CA . LYS A 1 162 ? 2.422 9.742 -24.341 1.00 84.00 162 LYS A CA 1
ATOM 1301 C C . LYS A 1 162 ? 1.140 10.116 -25.102 1.00 84.00 162 LYS A C 1
ATOM 1303 O O . LYS A 1 162 ? 1.232 10.687 -26.183 1.00 84.00 162 LYS A O 1
ATOM 1308 N N . ASN A 1 163 ? -0.030 9.748 -24.583 1.00 85.44 163 ASN A N 1
ATOM 1309 C CA . ASN A 1 163 ? -1.335 10.030 -25.171 1.00 85.44 163 ASN A CA 1
ATOM 1310 C C . ASN A 1 163 ? -2.038 11.209 -24.470 1.00 85.44 163 ASN A C 1
ATOM 1312 O O . ASN A 1 163 ? -3.172 11.531 -24.815 1.00 85.44 163 ASN A O 1
ATOM 1316 N N . GLY A 1 164 ? -1.392 11.849 -23.489 1.00 86.25 164 GLY A N 1
ATOM 1317 C CA . GLY A 1 164 ? -1.950 12.961 -22.726 1.00 86.25 164 GLY A CA 1
ATOM 1318 C C . GLY A 1 164 ? -2.863 12.553 -21.563 1.00 86.25 164 GLY A C 1
ATOM 1319 O O . GLY A 1 164 ? -3.460 13.439 -20.947 1.00 86.25 164 GLY A O 1
ATOM 1320 N N . ASN A 1 165 ? -2.973 11.258 -21.244 1.00 85.44 165 ASN A N 1
ATOM 1321 C CA . ASN A 1 165 ? -3.733 10.779 -20.085 1.00 85.44 165 ASN A CA 1
ATOM 1322 C C . ASN A 1 165 ? -2.893 10.898 -18.808 1.00 85.44 165 ASN A C 1
ATOM 1324 O O . ASN A 1 165 ? -1.677 10.765 -18.901 1.00 85.44 165 ASN A O 1
ATOM 1328 N N . PRO A 1 166 ? -3.493 11.077 -17.620 1.00 83.62 166 PRO A N 1
ATOM 1329 C CA . PRO A 1 166 ? -2.757 11.003 -16.360 1.00 83.62 166 PRO A CA 1
ATOM 1330 C C . PRO A 1 166 ? -1.954 9.704 -16.233 1.00 83.62 166 PRO A C 1
ATOM 1332 O O . PRO A 1 166 ? -2.428 8.628 -16.613 1.00 83.62 166 PRO A O 1
ATOM 1335 N N . VAL A 1 167 ? -0.740 9.802 -15.692 1.00 87.00 167 VAL A N 1
ATOM 1336 C CA . VAL A 1 167 ? 0.035 8.616 -15.310 1.00 87.00 167 VAL A CA 1
ATOM 1337 C C . VAL A 1 167 ? -0.650 7.936 -14.122 1.00 87.00 167 VAL A C 1
ATOM 1339 O O . VAL A 1 167 ? -1.007 8.591 -13.147 1.00 87.00 167 VAL A O 1
ATOM 1342 N N . ASN A 1 168 ? -0.818 6.616 -14.205 1.00 89.44 168 ASN A N 1
ATOM 1343 C CA . ASN A 1 168 ? -1.429 5.797 -13.159 1.00 89.44 168 ASN A CA 1
ATOM 1344 C C . ASN A 1 168 ? -0.395 4.817 -12.609 1.00 89.44 168 ASN A C 1
ATOM 1346 O O . ASN A 1 168 ? 0.180 4.010 -13.354 1.00 89.44 168 ASN A O 1
ATOM 1350 N N . ILE A 1 169 ? -0.160 4.894 -11.305 1.00 92.00 169 ILE A N 1
ATOM 1351 C CA . ILE A 1 169 ? 0.733 4.018 -10.563 1.00 92.00 169 ILE A CA 1
ATOM 1352 C C . ILE A 1 169 ? -0.106 3.162 -9.621 1.00 92.00 169 ILE A C 1
ATOM 1354 O O . ILE A 1 169 ? -0.954 3.623 -8.854 1.00 92.00 169 ILE A O 1
ATOM 1358 N N . GLY A 1 170 ? 0.145 1.863 -9.711 1.00 94.75 170 GLY A N 1
ATOM 1359 C CA . GLY A 1 170 ? -0.704 0.867 -9.104 1.00 94.75 170 GLY A CA 1
ATOM 1360 C C . GLY A 1 170 ? -0.002 -0.460 -8.903 1.00 94.75 170 GLY A C 1
ATOM 1361 O O . GLY A 1 170 ? 1.196 -0.600 -9.141 1.00 94.75 170 GLY A O 1
ATOM 1362 N N . PHE A 1 171 ? -0.760 -1.465 -8.499 1.00 97.19 171 PHE A N 1
ATOM 1363 C CA . PHE A 1 171 ? -0.299 -2.841 -8.389 1.00 97.19 171 PHE A CA 1
ATOM 1364 C C . PHE A 1 171 ? -1.132 -3.738 -9.293 1.00 97.19 171 PHE A C 1
ATOM 1366 O O . PHE A 1 171 ? -2.332 -3.541 -9.483 1.00 97.19 171 PHE A O 1
ATOM 1373 N N . HIS A 1 172 ? -0.476 -4.714 -9.903 1.00 97.69 172 HIS A N 1
ATOM 1374 C CA . HIS A 1 172 ? -1.125 -5.598 -10.858 1.00 97.69 172 HIS A CA 1
ATOM 1375 C C . HIS A 1 172 ? -0.388 -6.924 -10.964 1.00 97.69 172 HIS A C 1
ATOM 1377 O O . HIS A 1 172 ? 0.780 -7.044 -10.585 1.00 97.69 172 HIS A O 1
ATOM 1383 N N . GLY A 1 173 ? -1.061 -7.921 -11.529 1.00 97.19 173 GLY A N 1
ATOM 1384 C CA . GLY A 1 173 ? -0.407 -9.168 -11.896 1.00 97.19 173 GLY A CA 1
ATOM 1385 C C . GLY A 1 173 ? 0.269 -9.061 -13.265 1.00 97.19 173 GLY A C 1
ATOM 1386 O O . GLY A 1 173 ? -0.106 -8.237 -14.102 1.00 97.19 173 GLY A O 1
ATOM 1387 N N . ARG A 1 174 ? 1.288 -9.886 -13.503 1.00 95.44 174 ARG A N 1
ATOM 1388 C CA . ARG A 1 174 ? 1.946 -10.023 -14.807 1.00 95.44 174 ARG A CA 1
ATOM 1389 C C . ARG A 1 174 ? 2.244 -11.485 -15.097 1.00 95.44 174 ARG A C 1
ATOM 1391 O O . ARG A 1 174 ? 2.731 -12.221 -14.240 1.00 95.44 174 ARG A O 1
ATOM 1398 N N . GLU A 1 175 ? 1.982 -11.899 -16.329 1.00 94.31 175 GLU A N 1
ATOM 1399 C CA . GLU A 1 175 ? 2.351 -13.227 -16.807 1.00 94.31 175 GLU A CA 1
ATOM 1400 C C . GLU A 1 175 ? 3.783 -13.248 -17.358 1.00 94.31 175 GLU A C 1
ATOM 1402 O O . GLU A 1 175 ? 4.198 -12.367 -18.116 1.00 94.31 175 GLU A O 1
ATOM 1407 N N . GLY A 1 176 ? 4.537 -14.283 -16.983 1.00 91.06 176 GLY A N 1
ATOM 1408 C CA . GLY A 1 176 ? 5.938 -14.447 -17.358 1.00 91.06 176 GLY A CA 1
ATOM 1409 C C . GLY A 1 176 ? 6.894 -13.656 -16.461 1.00 91.06 176 GLY A C 1
ATOM 1410 O O . GLY A 1 176 ? 6.702 -13.561 -15.250 1.00 91.06 176 GLY A O 1
ATOM 1411 N N . ASN A 1 177 ? 7.960 -13.117 -17.055 1.00 92.50 177 ASN A N 1
ATOM 1412 C CA . ASN A 1 177 ? 9.025 -12.438 -16.319 1.00 92.50 177 ASN A CA 1
ATOM 1413 C C . ASN A 1 177 ? 8.549 -11.093 -15.727 1.00 92.50 177 ASN A C 1
ATOM 1415 O O . ASN A 1 177 ? 8.268 -10.144 -16.472 1.00 92.50 177 ASN A O 1
ATOM 1419 N N . LEU A 1 178 ? 8.521 -10.991 -14.391 1.00 93.81 178 LEU A N 1
ATOM 1420 C CA . LEU A 1 178 ? 8.189 -9.757 -13.664 1.00 93.81 178 LEU A CA 1
ATOM 1421 C C . LEU A 1 178 ? 9.211 -8.633 -13.909 1.00 93.81 178 LEU A C 1
ATOM 1423 O O . LEU A 1 178 ? 8.836 -7.461 -14.003 1.00 93.81 178 LEU A O 1
ATOM 1427 N N . MET A 1 179 ? 10.478 -9.002 -14.120 1.00 93.00 179 MET A N 1
ATOM 1428 C CA . MET A 1 179 ? 11.601 -8.104 -14.404 1.00 93.00 179 MET A CA 1
ATOM 1429 C C . MET A 1 179 ? 11.684 -7.657 -15.868 1.00 93.00 179 MET A C 1
ATOM 1431 O O . MET A 1 179 ? 12.644 -6.987 -16.242 1.00 93.00 179 MET A O 1
ATOM 1435 N N . ALA A 1 180 ? 10.718 -8.003 -16.725 1.00 88.00 180 ALA A N 1
ATOM 1436 C CA . ALA A 1 180 ? 10.725 -7.560 -18.118 1.00 88.00 180 ALA A CA 1
ATOM 1437 C C . ALA A 1 180 ? 10.857 -6.027 -18.215 1.00 88.00 180 ALA A C 1
ATOM 1439 O O . ALA A 1 180 ? 10.103 -5.289 -17.576 1.00 88.00 180 ALA A O 1
ATOM 1440 N N . GLY A 1 181 ? 11.829 -5.558 -19.003 1.00 83.56 181 GLY A N 1
ATOM 1441 C CA . GLY A 1 181 ? 12.193 -4.140 -19.045 1.00 83.56 181 GLY A CA 1
ATOM 1442 C C . GLY A 1 181 ? 12.992 -3.665 -17.824 1.00 83.56 181 GLY A C 1
ATOM 1443 O O . GLY A 1 181 ? 12.973 -2.477 -17.529 1.00 83.56 181 GLY A O 1
ATOM 1444 N N . ASN A 1 182 ? 13.689 -4.556 -17.115 1.00 85.56 182 ASN A N 1
ATOM 1445 C CA . ASN A 1 182 ? 14.497 -4.246 -15.931 1.00 85.56 182 ASN A CA 1
ATOM 1446 C C . ASN A 1 182 ? 13.694 -3.550 -14.808 1.00 85.56 182 ASN A C 1
ATOM 1448 O O . ASN A 1 182 ? 14.152 -2.574 -14.219 1.00 85.56 182 ASN A O 1
ATOM 1452 N N . GLY A 1 183 ? 12.469 -4.018 -14.558 1.00 85.00 183 GLY A N 1
ATOM 1453 C CA . GLY A 1 183 ? 11.526 -3.417 -13.605 1.00 85.00 183 GLY A CA 1
ATOM 1454 C C . GLY A 1 183 ? 10.358 -2.685 -14.272 1.00 85.00 183 GLY A C 1
ATOM 1455 O O . GLY A 1 183 ? 10.144 -2.774 -15.487 1.00 85.00 183 GLY A O 1
ATOM 1456 N N . SER A 1 184 ? 9.551 -2.010 -13.457 1.00 89.62 184 SER A N 1
ATOM 1457 C CA . SER A 1 184 ? 8.380 -1.245 -13.885 1.00 89.62 184 SER A CA 1
ATOM 1458 C C . SER A 1 184 ? 8.662 0.248 -14.064 1.00 89.62 184 SER A C 1
ATOM 1460 O O . SER A 1 184 ? 9.727 0.745 -13.702 1.00 89.62 184 SER A O 1
ATOM 1462 N N . ASN A 1 185 ? 7.672 0.959 -14.608 1.00 88.75 185 ASN A N 1
ATOM 1463 C CA . ASN A 1 185 ? 7.644 2.421 -14.672 1.00 88.75 185 ASN A CA 1
ATOM 1464 C C . ASN A 1 185 ? 6.870 3.008 -13.470 1.00 88.75 185 ASN A C 1
ATOM 1466 O O . ASN A 1 185 ? 6.077 3.921 -13.651 1.00 88.75 185 ASN A O 1
ATOM 1470 N N . GLY A 1 186 ? 6.999 2.398 -12.285 1.00 89.38 186 GLY A N 1
ATOM 1471 C CA . GLY A 1 186 ? 6.357 2.846 -11.039 1.00 89.38 186 GLY A CA 1
ATOM 1472 C C . GLY A 1 186 ? 5.408 1.827 -10.400 1.00 89.38 186 GLY A C 1
ATOM 1473 O O . GLY A 1 186 ? 5.271 1.788 -9.185 1.00 89.38 186 GLY A O 1
ATOM 1474 N N . CYS A 1 187 ? 4.784 0.946 -11.191 1.00 94.31 187 CYS A N 1
ATOM 1475 C CA . CYS A 1 187 ? 3.826 -0.044 -10.679 1.00 94.31 187 CYS A CA 1
ATOM 1476 C C . CYS A 1 187 ? 4.469 -1.217 -9.916 1.00 94.31 187 CYS A C 1
ATOM 1478 O O . CYS A 1 187 ? 5.588 -1.632 -10.216 1.00 94.31 187 CYS A O 1
ATOM 1480 N N . TYR A 1 188 ? 3.705 -1.849 -9.029 1.00 97.00 188 TYR A N 1
ATOM 1481 C CA . TYR A 1 188 ? 4.093 -3.039 -8.269 1.00 97.00 188 TYR A CA 1
ATOM 1482 C C . TYR A 1 188 ? 3.576 -4.311 -8.951 1.00 97.00 188 TYR A C 1
ATOM 1484 O O . TYR A 1 188 ? 2.383 -4.633 -8.920 1.00 97.00 188 TYR A O 1
ATOM 1492 N N . ARG A 1 189 ? 4.479 -5.044 -9.601 1.00 97.62 189 ARG A N 1
ATOM 1493 C CA . ARG A 1 189 ? 4.165 -6.236 -10.394 1.00 97.62 189 ARG A CA 1
ATOM 1494 C C . ARG A 1 189 ? 4.224 -7.485 -9.535 1.00 97.62 189 ARG A C 1
ATOM 1496 O O . ARG A 1 189 ? 5.288 -7.851 -9.051 1.00 97.62 189 ARG A O 1
ATOM 1503 N N . HIS A 1 190 ? 3.106 -8.177 -9.441 1.00 98.19 190 HIS A N 1
ATOM 1504 C CA . HIS A 1 190 ? 2.982 -9.448 -8.744 1.00 98.19 190 HIS A CA 1
ATOM 1505 C C . HIS A 1 190 ? 2.899 -10.591 -9.753 1.00 98.19 190 HIS A C 1
ATOM 1507 O O . HIS A 1 190 ? 2.526 -10.392 -10.918 1.00 98.19 190 HIS A O 1
ATOM 1513 N N . HIS A 1 191 ? 3.184 -11.816 -9.315 1.00 97.75 191 HIS A N 1
ATOM 1514 C CA . HIS A 1 191 ? 2.768 -12.968 -10.103 1.00 97.75 191 HIS A CA 1
ATOM 1515 C C . HIS A 1 191 ? 1.238 -13.021 -10.186 1.00 97.75 191 HIS A C 1
ATOM 1517 O O . HIS A 1 191 ? 0.518 -12.574 -9.294 1.00 97.75 191 HIS A O 1
ATOM 1523 N N . VAL A 1 192 ? 0.720 -13.592 -11.276 1.00 97.94 192 VAL A N 1
ATOM 1524 C CA . VAL A 1 192 ? -0.731 -13.709 -11.507 1.00 97.94 192 VAL A CA 1
ATOM 1525 C C . VAL A 1 192 ? -1.434 -14.431 -10.352 1.00 97.94 192 VAL A C 1
ATOM 1527 O O . VAL A 1 192 ? -2.544 -14.051 -9.989 1.00 97.94 192 VAL A O 1
ATOM 1530 N N . ALA A 1 193 ? -0.812 -15.468 -9.782 1.00 97.75 193 ALA A N 1
ATOM 1531 C CA . ALA A 1 193 ? -1.369 -16.217 -8.656 1.00 97.75 193 ALA A CA 1
ATOM 1532 C C . ALA A 1 193 ? -1.477 -15.351 -7.390 1.00 97.75 193 ALA A C 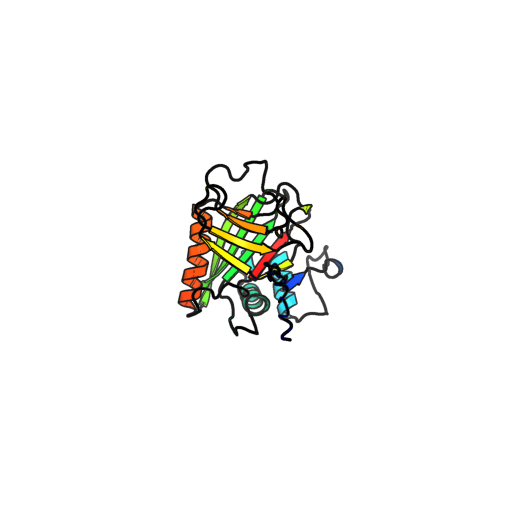1
ATOM 1534 O O . ALA A 1 193 ? -2.546 -15.300 -6.784 1.00 97.75 193 ALA A O 1
ATOM 1535 N N . ASP A 1 194 ? -0.420 -14.608 -7.064 1.00 98.06 194 ASP A N 1
ATOM 1536 C CA . ASP A 1 194 ? -0.385 -13.698 -5.917 1.00 98.06 194 ASP A CA 1
ATOM 1537 C C . ASP A 1 194 ? -1.442 -12.604 -6.062 1.00 98.06 194 ASP A C 1
ATOM 1539 O O . ASP A 1 194 ? -2.238 -12.377 -5.157 1.00 98.06 194 ASP A O 1
ATOM 1543 N N . MET A 1 195 ? -1.542 -11.990 -7.245 1.00 97.94 195 MET A N 1
ATOM 1544 C CA . MET A 1 195 ? -2.553 -10.964 -7.496 1.00 97.94 195 MET A CA 1
ATOM 1545 C C . MET A 1 195 ? -3.984 -11.520 -7.397 1.00 97.94 195 MET A C 1
ATOM 1547 O O . MET A 1 195 ? -4.871 -10.838 -6.888 1.00 97.94 195 MET A O 1
ATOM 1551 N N . LYS A 1 196 ? -4.231 -12.768 -7.827 1.00 98.12 196 LYS A N 1
ATOM 1552 C CA . LYS A 1 196 ? -5.529 -13.428 -7.591 1.00 98.12 196 LYS A CA 1
ATOM 1553 C C . LYS A 1 196 ? -5.803 -13.577 -6.096 1.00 98.12 196 LYS A C 1
ATOM 1555 O O . LYS A 1 196 ? -6.910 -13.271 -5.667 1.00 98.12 196 LYS A O 1
ATOM 1560 N N . ARG A 1 197 ? -4.809 -14.007 -5.310 1.00 98.00 197 ARG A N 1
ATOM 1561 C CA . ARG A 1 197 ? -4.948 -14.150 -3.855 1.00 98.00 197 ARG A CA 1
ATOM 1562 C C . ARG A 1 197 ? -5.248 -12.809 -3.186 1.00 98.00 197 ARG A C 1
ATOM 1564 O O . ARG A 1 197 ? -6.180 -12.744 -2.391 1.00 98.00 197 ARG A O 1
ATOM 1571 N N . VAL A 1 198 ? -4.538 -11.748 -3.571 1.00 97.75 198 VAL A N 1
ATOM 1572 C CA . VAL A 1 198 ? -4.793 -10.368 -3.125 1.00 97.75 198 VAL A CA 1
ATOM 1573 C C . VAL A 1 198 ? -6.245 -9.969 -3.391 1.00 97.75 198 VAL A C 1
ATOM 1575 O O . VAL A 1 198 ? -6.940 -9.548 -2.471 1.00 97.75 198 VAL A O 1
ATOM 1578 N N . MET A 1 199 ? -6.740 -10.159 -4.619 1.00 96.81 199 MET A N 1
ATOM 1579 C CA . MET A 1 199 ? -8.133 -9.845 -4.959 1.00 96.81 199 MET A CA 1
ATOM 1580 C C . MET A 1 199 ? -9.138 -10.644 -4.127 1.00 96.81 199 MET A C 1
ATOM 1582 O O . MET A 1 199 ? -10.110 -10.074 -3.638 1.00 96.81 199 MET A O 1
ATOM 1586 N N . THR A 1 200 ? -8.903 -11.947 -3.954 1.00 97.00 200 THR A N 1
ATOM 1587 C CA . THR A 1 200 ? -9.761 -12.814 -3.142 1.00 97.00 200 THR A CA 1
ATOM 1588 C C . THR A 1 200 ? -9.827 -12.327 -1.697 1.00 97.00 200 THR A C 1
ATOM 1590 O O . THR A 1 200 ? -10.922 -12.200 -1.167 1.00 97.00 200 THR A O 1
ATOM 1593 N N . ILE A 1 201 ? -8.695 -11.964 -1.082 1.00 97.19 201 ILE A N 1
ATOM 1594 C CA . ILE A 1 201 ? -8.674 -11.433 0.290 1.00 97.19 201 ILE A CA 1
ATOM 1595 C C . ILE A 1 201 ? -9.507 -10.151 0.392 1.00 97.19 201 ILE A C 1
ATOM 1597 O O . ILE A 1 201 ? -10.345 -10.045 1.284 1.00 97.19 201 ILE A O 1
ATOM 1601 N N . ILE A 1 202 ? -9.324 -9.195 -0.523 1.00 96.56 202 ILE A N 1
ATOM 1602 C CA . ILE A 1 202 ? -10.077 -7.927 -0.521 1.00 96.56 202 ILE A CA 1
ATOM 1603 C C . ILE A 1 202 ? -11.590 -8.186 -0.622 1.00 96.56 202 ILE A C 1
ATOM 1605 O O . ILE A 1 202 ? -12.382 -7.593 0.114 1.00 96.56 202 ILE A O 1
ATOM 1609 N N . GLN A 1 203 ? -12.002 -9.092 -1.509 1.00 95.69 203 GLN A N 1
ATOM 1610 C CA . GLN A 1 203 ? -13.412 -9.422 -1.722 1.00 95.69 203 GLN A CA 1
ATOM 1611 C C . GLN A 1 203 ? -14.023 -10.181 -0.539 1.00 95.69 203 GLN A C 1
ATOM 1613 O O . GLN A 1 203 ? -15.069 -9.777 -0.028 1.00 95.69 203 GLN A O 1
ATOM 1618 N N . ASP A 1 204 ? -13.367 -11.247 -0.082 1.00 95.81 204 ASP A N 1
ATOM 1619 C CA . ASP A 1 204 ? -13.875 -12.111 0.985 1.00 95.81 204 ASP A CA 1
ATOM 1620 C C . ASP A 1 204 ? -13.938 -11.362 2.318 1.00 95.81 204 ASP A C 1
ATOM 1622 O O . ASP A 1 204 ? -14.945 -11.436 3.018 1.00 95.81 204 ASP A O 1
ATOM 1626 N N . THR A 1 205 ? -12.919 -10.556 2.632 1.00 95.81 205 THR A N 1
ATOM 1627 C CA . THR A 1 205 ? -12.891 -9.770 3.875 1.00 95.81 205 THR A CA 1
ATOM 1628 C C . THR A 1 205 ? -13.979 -8.691 3.876 1.00 95.81 205 THR A C 1
ATOM 1630 O O . THR A 1 205 ? -14.648 -8.477 4.886 1.00 95.81 205 THR A O 1
ATOM 1633 N N . GLY A 1 206 ? -14.218 -8.042 2.731 1.00 95.62 206 GLY A N 1
ATOM 1634 C CA . GLY A 1 206 ? -15.331 -7.103 2.578 1.00 95.62 206 GLY A CA 1
ATOM 1635 C C . GLY A 1 206 ? -16.692 -7.757 2.791 1.00 95.62 206 GLY A C 1
ATOM 1636 O O . GLY A 1 206 ? -17.542 -7.220 3.498 1.00 95.62 206 GLY A O 1
ATOM 1637 N N . LYS A 1 207 ? -16.880 -8.952 2.221 1.00 95.50 207 LYS A N 1
ATOM 1638 C CA . LYS A 1 207 ? -18.099 -9.746 2.395 1.00 95.50 207 LYS A CA 1
ATOM 1639 C C . LYS A 1 207 ? -18.298 -10.168 3.852 1.00 95.50 207 LYS A C 1
ATOM 1641 O O . LYS A 1 207 ? -19.413 -10.068 4.360 1.00 95.50 207 LYS A O 1
ATOM 1646 N N . ASP A 1 208 ? -17.238 -10.606 4.524 1.00 94.88 208 ASP A N 1
ATOM 1647 C CA . ASP A 1 208 ? -17.261 -10.979 5.941 1.00 94.88 208 ASP A CA 1
ATOM 1648 C C . ASP A 1 208 ? -17.647 -9.805 6.850 1.00 94.88 208 ASP A C 1
ATOM 1650 O O . ASP A 1 208 ? -18.358 -10.000 7.838 1.00 94.88 208 ASP A O 1
ATOM 1654 N N . ALA A 1 209 ? -17.230 -8.590 6.482 1.00 93.38 209 ALA A N 1
ATOM 1655 C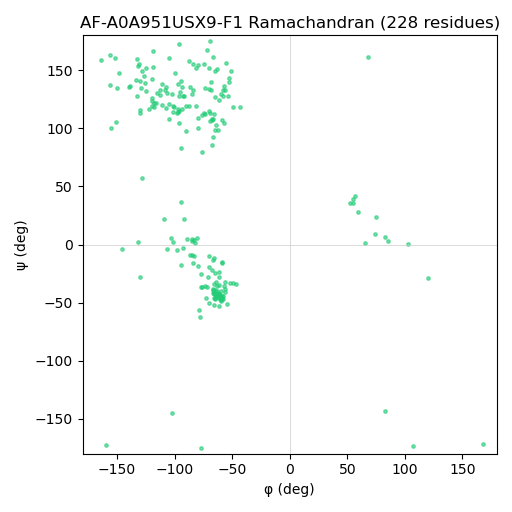 CA . ALA A 1 209 ? -17.584 -7.337 7.145 1.00 93.38 209 ALA A CA 1
ATOM 1656 C C . ALA A 1 209 ? -18.928 -6.735 6.674 1.00 93.38 209 ALA A C 1
ATOM 1658 O O . ALA A 1 209 ? -19.287 -5.641 7.103 1.00 93.38 209 ALA A 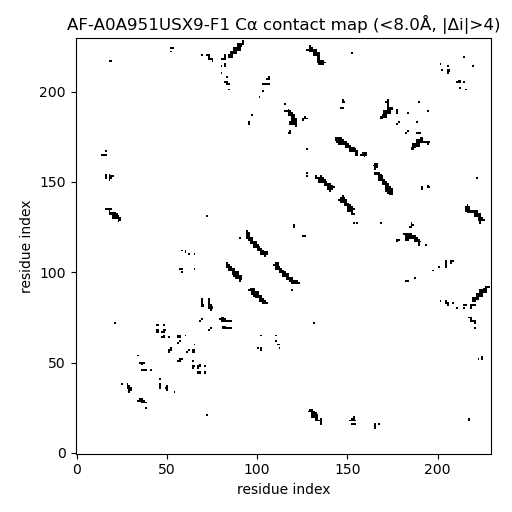O 1
ATOM 1659 N N . ALA A 1 210 ? -19.677 -7.438 5.814 1.00 94.31 210 ALA A N 1
ATOM 1660 C CA . ALA A 1 210 ? -20.946 -6.992 5.230 1.00 94.31 210 ALA A CA 1
ATOM 1661 C C . ALA A 1 210 ? -20.870 -5.633 4.500 1.00 94.31 210 ALA A C 1
ATOM 1663 O O . ALA A 1 210 ? -21.818 -4.846 4.525 1.00 94.31 210 ALA A O 1
ATOM 1664 N N . LEU A 1 211 ? -19.742 -5.360 3.841 1.00 94.31 211 LEU A N 1
ATOM 1665 C CA . LEU A 1 211 ? -19.511 -4.127 3.093 1.00 94.31 211 LEU A CA 1
ATOM 1666 C C . LEU A 1 211 ? -20.008 -4.232 1.632 1.00 94.31 211 LEU A C 1
ATOM 1668 O O . LEU A 1 211 ? -20.124 -5.341 1.096 1.00 94.31 211 LEU A O 1
ATOM 1672 N N . PRO A 1 212 ? -20.284 -3.097 0.954 1.00 93.62 212 PRO A N 1
ATOM 1673 C CA . PRO A 1 212 ? -20.617 -3.070 -0.473 1.00 93.62 212 PRO A CA 1
ATOM 1674 C C . PRO A 1 212 ? -19.550 -3.745 -1.347 1.00 93.62 212 PRO A C 1
ATOM 1676 O O . PRO A 1 212 ? -18.378 -3.796 -0.993 1.00 93.62 212 PRO A O 1
ATOM 1679 N N . SER A 1 213 ? -19.913 -4.224 -2.540 1.00 92.38 213 SER A N 1
ATOM 1680 C CA . SER A 1 213 ? -18.972 -4.940 -3.420 1.00 92.38 213 SER A CA 1
ATOM 1681 C C . SER A 1 213 ? -17.765 -4.112 -3.875 1.00 92.38 213 SER A C 1
ATOM 1683 O O . SER A 1 213 ? -16.741 -4.687 -4.231 1.00 92.38 213 SER A O 1
ATOM 1685 N N . ASN A 1 214 ? -17.885 -2.784 -3.877 1.00 90.31 214 ASN A N 1
ATOM 1686 C CA . ASN A 1 214 ? -16.830 -1.834 -4.224 1.00 90.31 214 ASN A CA 1
ATOM 1687 C C . ASN A 1 214 ? -16.305 -1.066 -2.999 1.00 90.31 214 ASN A C 1
ATOM 1689 O O . ASN A 1 214 ? -15.746 0.012 -3.159 1.00 90.31 214 ASN A O 1
ATOM 1693 N N . TRP A 1 215 ? -16.490 -1.602 -1.784 1.00 92.38 215 TRP A N 1
ATOM 1694 C CA . TRP A 1 215 ? -16.140 -0.925 -0.531 1.00 92.38 215 TRP A CA 1
ATOM 1695 C C . TRP A 1 215 ? -14.724 -0.353 -0.522 1.00 92.38 215 TRP A C 1
ATOM 1697 O O . TRP A 1 215 ? -14.506 0.668 0.104 1.00 92.38 215 TRP A O 1
ATOM 1707 N N . TYR A 1 216 ? -13.781 -1.006 -1.202 1.00 92.06 216 TYR A N 1
ATOM 1708 C CA . TYR A 1 216 ? -12.364 -0.657 -1.226 1.00 92.06 216 TYR A CA 1
ATOM 1709 C C . TYR A 1 216 ? -12.062 0.674 -1.933 1.00 92.06 216 TYR A C 1
ATOM 1711 O O . TYR A 1 216 ? -11.011 1.257 -1.670 1.00 92.06 216 TYR A O 1
ATOM 1719 N N . GLU A 1 217 ? -12.947 1.153 -2.814 1.00 89.25 217 GLU A N 1
ATOM 1720 C CA . GLU A 1 217 ? -12.756 2.392 -3.581 1.00 89.25 217 GLU A CA 1
ATOM 1721 C C . GLU A 1 217 ? -12.844 3.602 -2.643 1.00 89.25 217 GLU A C 1
ATOM 1723 O O . GLU A 1 217 ? -13.885 3.892 -2.049 1.00 89.25 217 GLU A O 1
ATOM 1728 N N . GLY A 1 218 ? -11.717 4.291 -2.470 1.00 82.06 218 GLY A N 1
ATOM 1729 C CA . GLY A 1 218 ? -11.575 5.416 -1.553 1.00 82.06 218 GLY A CA 1
ATOM 1730 C C . GLY A 1 218 ? -11.521 5.031 -0.072 1.00 82.06 218 GLY A C 1
ATOM 1731 O O . GLY A 1 218 ? -11.581 5.924 0.771 1.00 82.06 218 GLY A O 1
ATOM 1732 N N . THR A 1 219 ? -11.418 3.743 0.282 1.00 87.25 219 THR A N 1
ATOM 1733 C CA . THR A 1 219 ? -11.352 3.313 1.697 1.00 87.25 219 THR A CA 1
ATOM 1734 C C . THR A 1 219 ? -10.208 2.366 2.013 1.00 87.25 219 THR A C 1
ATOM 1736 O O . THR A 1 219 ? -9.759 2.354 3.153 1.00 87.25 219 THR A O 1
ATOM 1739 N N . LEU A 1 220 ? -9.731 1.569 1.048 1.00 93.69 220 LEU A N 1
ATOM 1740 C CA . LEU A 1 220 ? -8.683 0.589 1.304 1.00 93.69 220 LEU A CA 1
ATOM 1741 C C . LEU A 1 220 ? -7.343 1.324 1.475 1.00 93.69 220 LEU A C 1
ATOM 1743 O O . LEU A 1 220 ? -6.840 1.871 0.490 1.00 93.69 220 LEU A O 1
ATOM 1747 N N . PRO A 1 221 ? -6.744 1.331 2.682 1.00 93.81 221 PRO A N 1
ATOM 1748 C CA . PRO A 1 221 ? -5.484 2.001 2.937 1.00 93.81 221 PRO A CA 1
ATOM 1749 C C . PRO A 1 221 ? -4.316 1.232 2.326 1.00 93.81 221 PRO A C 1
ATOM 1751 O O . PRO A 1 221 ? -4.175 0.013 2.487 1.00 93.81 221 PRO A O 1
ATOM 1754 N N . ILE A 1 222 ? -3.446 1.984 1.666 1.00 95.50 222 ILE A N 1
ATOM 1755 C CA . ILE A 1 222 ? -2.206 1.523 1.062 1.00 95.50 222 ILE A CA 1
ATOM 1756 C C . ILE A 1 222 ? -1.062 2.320 1.679 1.00 95.50 222 ILE A C 1
ATOM 1758 O O . ILE A 1 222 ? -0.982 3.535 1.520 1.00 95.50 222 ILE A O 1
ATOM 1762 N N . ALA A 1 223 ? -0.168 1.631 2.375 1.00 94.88 223 ALA A N 1
ATOM 1763 C CA . ALA A 1 223 ? 1.077 2.196 2.863 1.00 94.88 223 ALA A CA 1
ATOM 1764 C C . ALA A 1 223 ? 2.184 1.950 1.833 1.00 94.88 223 ALA A C 1
ATOM 1766 O O . ALA A 1 223 ? 2.412 0.808 1.432 1.00 94.88 223 ALA A O 1
ATOM 1767 N N . VAL A 1 224 ? 2.899 2.999 1.435 1.00 94.06 224 VAL A N 1
ATOM 1768 C CA . VAL A 1 224 ? 4.160 2.887 0.693 1.00 94.06 224 VAL A CA 1
ATOM 1769 C C . VAL A 1 224 ? 5.287 3.251 1.639 1.00 94.06 224 VAL A C 1
ATOM 1771 O O . VAL A 1 224 ? 5.362 4.380 2.121 1.00 94.06 224 VAL A O 1
ATOM 1774 N N . ILE A 1 225 ? 6.161 2.287 1.896 1.00 91.75 225 ILE A N 1
ATOM 1775 C CA . ILE A 1 225 ? 7.316 2.431 2.770 1.00 91.75 225 ILE A CA 1
ATOM 1776 C C . ILE A 1 225 ? 8.555 2.213 1.918 1.00 91.75 225 ILE A C 1
ATOM 1778 O O . ILE A 1 225 ? 8.755 1.134 1.365 1.00 91.75 225 ILE A O 1
ATOM 1782 N N . SER A 1 226 ? 9.396 3.232 1.817 1.00 85.94 226 SER A N 1
ATOM 1783 C CA . SER A 1 226 ? 10.766 3.051 1.353 1.00 85.94 226 SER A CA 1
ATOM 1784 C C . SER A 1 226 ? 11.657 2.870 2.571 1.00 85.94 226 SER A C 1
ATOM 1786 O O . SER A 1 226 ? 11.520 3.624 3.534 1.00 85.94 226 SER A O 1
ATOM 1788 N N . ASN A 1 227 ? 12.575 1.908 2.523 1.00 66.62 227 ASN A N 1
ATOM 1789 C CA . ASN A 1 227 ? 13.725 1.874 3.421 1.00 66.62 227 ASN A CA 1
ATOM 1790 C C . ASN A 1 227 ? 14.912 2.548 2.713 1.00 66.62 227 ASN A C 1
ATOM 1792 O O . ASN A 1 227 ? 15.733 1.840 2.119 1.00 66.62 227 ASN A O 1
ATOM 1796 N N . PRO A 1 228 ? 15.037 3.891 2.724 1.00 44.75 228 PRO A N 1
ATOM 1797 C CA . PRO A 1 228 ? 16.220 4.542 2.193 1.00 44.75 228 PRO A CA 1
ATOM 1798 C C . PRO A 1 228 ? 17.374 4.391 3.196 1.00 44.75 228 PRO A C 1
ATOM 1800 O O . PRO A 1 228 ? 17.677 5.307 3.947 1.00 44.75 228 PRO A O 1
ATOM 1803 N N . GLY A 1 229 ? 18.004 3.215 3.196 1.00 43.19 229 GLY A N 1
ATOM 1804 C CA . GLY A 1 229 ? 19.270 2.932 3.882 1.00 43.19 229 GLY A CA 1
ATOM 1805 C C . GLY A 1 229 ? 19.232 2.943 5.420 1.00 43.19 229 GLY A C 1
ATOM 1806 O O . GLY A 1 229 ? 18.311 3.453 6.040 1.00 43.19 229 GLY A O 1
ATOM 1807 N N . HIS A 1 230 ? 20.170 2.359 6.166 1.00 36.00 230 HIS A N 1
ATOM 1808 C CA . HIS A 1 230 ? 21.456 1.726 5.835 1.00 36.00 230 HIS A CA 1
ATOM 1809 C C . HIS A 1 230 ? 22.195 2.262 4.612 1.00 36.00 230 HIS A C 1
ATOM 1811 O O . HIS A 1 230 ? 21.929 1.748 3.501 1.00 36.00 230 HIS A O 1
#

Foldseek 3Di:
DDDDDDDPPPPPPDPPDPWDQPDAQPCVQAPPVVLQGDDPVDDPLVSLLVSCVSVCNLVVPNPSSVVSCQVPQLADPVVRDRQQKAWEWEQEPANQWTKIKIWGAFLVRDIDIDIFIWTAALDPVLADHFGKIAWQAKDQDDDQQFPRIWIFRDFPPPDADPVRHTDTETEGEHHDDRCVVPTDSHHIYGHNVVRVVVVCRSQNRCVSVVHDNGNRRRRHMYGYHYPPDD

Organism: NCBI:txid2839659

Solvent-accessible surface area (backbone atoms only — not comparable to full-atom values): 12408 Å² total; per-residue (Å²): 141,80,86,79,80,80,78,77,81,75,80,74,78,70,87,85,71,85,28,44,71,76,42,70,73,61,66,88,34,43,40,78,89,77,65,46,45,57,56,88,91,54,52,70,56,51,30,46,19,56,28,25,57,78,70,41,34,47,83,70,65,37,60,72,40,36,53,32,33,33,62,56,60,5,43,24,82,89,80,70,44,65,30,52,43,37,40,36,41,38,32,45,92,44,43,36,42,26,43,36,36,42,38,35,40,44,77,89,67,52,77,46,78,49,79,46,69,29,27,14,11,53,46,67,87,45,42,78,72,51,25,36,24,18,27,42,46,72,45,84,32,84,50,59,75,29,17,56,26,41,29,36,32,42,52,62,85,94,41,54,44,99,84,69,46,72,39,79,29,32,41,26,4,24,64,77,71,61,53,56,85,69,20,34,92,24,28,38,31,23,47,37,67,56,36,47,51,54,52,48,51,59,52,51,36,33,53,58,69,71,46,60,96,64,53,47,48,62,17,26,22,33,37,38,41,68,51,85,62,135

Mean predicted aligned error: 7.21 Å

Nearest PDB structures (foldseek):
  4isf-assembly1_A  TM=3.283E-01  e=1.191E-01  Homo sapiens
  4iwv-assembly1_A  TM=1.859E-01  e=1.121E-01  Homo sapiens
  4foe-assembly1_B  TM=1.696E-01  e=1.823E-01  Homo sapiens
  1qha-assembly1_A  TM=2.113E-01  e=4.019E-01  Homo sapiens
  1dgk-assembly1_N  TM=1.689E-01  e=3.782E-01  Homo sapiens

pLDDT: mean 85.16, std 17.03, range [28.2, 98.19]

Secondary structure (DSSP, 8-state):
--------------------EEEE--GGGEETTTTEE--TTS-HHHHHHHHHHHTTTGGGT-HHHHHHHHHHHSEETTTTEE-SEEEEEEE-SSTTEEEEEEEEE-TTS-EEEEEEEEE-BSSGGGSPPSEEEE--EEEE--STTTTTEEEEEE--TT-B-TTSPBP-EEEEEESS-TTTTTSBSS-EEEEHHHHHHHHHHHHHHHHHTT--TTTTTTTSEEEEEE----

Sequence (230 aa):
MFTALTSINIISQSQKSDAAQIYSYNFDNLNANSHIYNDPTITSENNKCLNGLLNQLPQKGDRETTEACLNTFGYNPEQKITSPVMIVFEIDKTSQKVKTTLIYKSKNGQINQEHFNAVGARYYEWYPPTGMYTLDYIKPDKSQSFKPAYGNFYSPPFEKDKNGNPVNIGFHGREGNLMAGNGSNGCYRHHVADMKRVMTIIQDTGKDAALPSNWYEGTLPIAVISNPGH